Protein AF-A0A9P8UFP8-F1 (afdb_monomer_lite)

Sequence (356 aa):
MAATQVSCILCGAPIENVSPQTIGWMSEFRALYCTFEEPDVAHLSMLGLKQHTGDIIPLDPQMRLGMPELSDEDTCVAIQLMDSALRELPHNSHVISHRVWGFPLHGRCWRVLTVAYSGSIDDRFIQALFELCRCCSIQLGTLDWGHDYGGLAGYNDEPGRFRPGNTRLTNHNYYRVDPFRQPELTKIFSNVHATEALVEQKYDQRKRNLAASNTNELSQQDYFRMLPTELLDQILVILCSSDVRNLRQASRSVSEATLSNEFWHSRFLPGGEFAHVFEAACELPGAKCWKHLFDRVRAIQGQPALVNRKRIWKLACGLCDLIDMRLASSVCYGSPNEYNTGFRMGIDSSSHGIVL

Radius of gyration: 27.4 Å; chains: 1; bounding box: 89×45×81 Å

Structure (mmCIF, N/CA/C/O backbone):
data_AF-A0A9P8UFP8-F1
#
_entry.id   AF-A0A9P8UFP8-F1
#
loop_
_atom_site.group_PDB
_atom_site.id
_atom_site.type_symbol
_atom_site.label_atom_id
_atom_site.label_alt_id
_atom_site.label_comp_id
_atom_site.label_asym_id
_atom_site.label_entity_id
_atom_site.label_seq_id
_atom_site.pdbx_PDB_ins_code
_atom_site.Cartn_x
_atom_site.Cartn_y
_atom_site.Cartn_z
_atom_site.occupancy
_atom_site.B_iso_or_equiv
_atom_site.auth_seq_id
_atom_site.auth_comp_id
_atom_site.auth_asym_id
_atom_site.auth_atom_id
_atom_site.pdbx_PDB_model_num
ATOM 1 N N . MET A 1 1 ? 7.596 -16.749 -29.894 1.00 30.08 1 MET A N 1
ATOM 2 C CA . MET A 1 1 ? 8.420 -16.505 -28.691 1.00 30.08 1 MET A CA 1
ATOM 3 C C . MET A 1 1 ? 7.535 -16.723 -27.477 1.00 30.08 1 MET A C 1
ATOM 5 O O . MET A 1 1 ? 6.406 -16.251 -27.501 1.00 30.08 1 MET A O 1
ATOM 9 N N . ALA A 1 2 ? 7.973 -17.502 -26.484 1.00 30.17 2 ALA A N 1
ATOM 10 C CA . ALA A 1 2 ? 7.211 -17.667 -25.246 1.00 30.17 2 ALA A CA 1
ATOM 11 C C . ALA A 1 2 ? 7.066 -16.290 -24.584 1.00 30.17 2 ALA A C 1
ATOM 13 O O . ALA A 1 2 ? 8.069 -15.599 -24.423 1.00 30.17 2 ALA A O 1
ATOM 14 N N . ALA A 1 3 ? 5.838 -15.870 -24.269 1.00 44.09 3 ALA A N 1
ATOM 15 C CA . ALA A 1 3 ? 5.611 -14.616 -23.562 1.00 44.09 3 ALA A CA 1
ATOM 16 C C . ALA A 1 3 ? 6.416 -14.651 -22.257 1.00 44.09 3 ALA A C 1
ATOM 18 O O . ALA A 1 3 ? 6.220 -15.549 -21.435 1.00 44.09 3 ALA A O 1
ATOM 19 N N . THR A 1 4 ? 7.350 -13.718 -22.087 1.00 56.12 4 THR A N 1
ATOM 20 C CA . THR A 1 4 ? 8.088 -13.563 -20.835 1.00 56.12 4 THR A CA 1
ATOM 21 C C . THR A 1 4 ? 7.077 -13.201 -19.753 1.00 56.12 4 THR A C 1
ATOM 23 O O . THR A 1 4 ? 6.473 -12.126 -19.748 1.00 56.12 4 THR A O 1
ATOM 26 N N . GLN A 1 5 ? 6.807 -14.158 -18.869 1.00 76.69 5 GLN A N 1
ATOM 27 C CA . GLN A 1 5 ? 5.886 -13.963 -17.763 1.00 76.69 5 GLN A CA 1
ATOM 28 C C . GLN A 1 5 ? 6.589 -13.099 -16.720 1.00 76.69 5 GLN A C 1
ATOM 30 O O . GLN A 1 5 ? 7.430 -13.597 -15.986 1.00 76.69 5 GLN A O 1
ATOM 35 N N . VAL A 1 6 ? 6.259 -11.811 -16.674 1.00 87.31 6 VAL A N 1
ATOM 36 C CA . VAL A 1 6 ? 6.777 -10.866 -15.675 1.00 87.31 6 VAL A CA 1
ATOM 37 C C . VAL A 1 6 ? 5.716 -10.595 -14.614 1.00 87.31 6 VAL A C 1
ATOM 39 O O . VAL A 1 6 ? 4.519 -10.573 -14.911 1.00 87.31 6 VAL A O 1
ATOM 42 N N . SER A 1 7 ? 6.145 -10.400 -13.373 1.00 90.56 7 SER A N 1
ATOM 43 C CA . SER A 1 7 ? 5.277 -10.107 -12.234 1.00 90.56 7 SER A CA 1
ATOM 44 C C . SER A 1 7 ? 5.539 -8.721 -11.666 1.00 90.56 7 SER A C 1
ATOM 46 O O . SER A 1 7 ? 6.651 -8.217 -11.710 1.00 90.56 7 SER A O 1
ATOM 48 N N . CYS A 1 8 ? 4.506 -8.118 -11.091 1.00 94.06 8 CYS A N 1
ATOM 49 C CA . CYS A 1 8 ? 4.611 -6.881 -10.331 1.00 94.06 8 CYS A CA 1
ATOM 50 C C . CYS A 1 8 ? 5.546 -7.060 -9.127 1.00 94.06 8 CYS A C 1
ATOM 52 O O . CYS A 1 8 ? 5.327 -7.969 -8.320 1.00 94.06 8 CYS A O 1
ATOM 54 N N . ILE A 1 9 ? 6.524 -6.162 -8.968 1.00 95.19 9 ILE A N 1
ATOM 55 C CA . ILE A 1 9 ? 7.483 -6.211 -7.851 1.00 95.19 9 ILE A CA 1
ATOM 56 C C . ILE A 1 9 ? 6.829 -6.064 -6.476 1.00 95.19 9 ILE A C 1
ATOM 58 O O . ILE A 1 9 ? 7.411 -6.498 -5.497 1.00 95.19 9 ILE A O 1
ATOM 62 N N . LEU A 1 10 ? 5.628 -5.488 -6.371 1.00 96.00 10 LEU A N 1
ATOM 63 C CA . LEU A 1 10 ? 4.962 -5.313 -5.078 1.00 96.00 10 LEU A CA 1
ATOM 64 C C . LEU A 1 10 ? 4.055 -6.491 -4.721 1.00 96.00 10 LEU A C 1
ATOM 66 O O . LEU A 1 10 ? 4.145 -7.045 -3.634 1.00 96.00 10 LEU A O 1
ATOM 70 N N . CYS A 1 11 ? 3.130 -6.858 -5.610 1.00 93.81 11 CYS A N 1
ATOM 71 C CA . CYS A 1 11 ? 2.080 -7.828 -5.280 1.00 93.81 11 CYS A CA 1
ATOM 72 C C . CYS A 1 11 ? 2.369 -9.255 -5.765 1.00 93.81 11 CYS A C 1
ATOM 74 O O . CYS A 1 11 ? 1.575 -10.157 -5.475 1.00 93.81 11 CYS A O 1
ATOM 76 N N . GLY A 1 12 ? 3.438 -9.446 -6.549 1.00 90.31 12 GLY A N 1
ATOM 77 C CA . GLY A 1 12 ? 3.854 -10.724 -7.134 1.00 90.31 12 GLY A CA 1
ATOM 78 C C . GLY A 1 12 ? 2.951 -11.241 -8.260 1.00 90.31 12 GLY A C 1
ATOM 79 O O . GLY A 1 12 ? 3.280 -12.233 -8.914 1.00 90.31 12 GLY A O 1
ATOM 80 N N . ALA A 1 13 ? 1.812 -10.588 -8.512 1.00 89.56 13 ALA A N 1
ATOM 81 C CA . ALA A 1 13 ? 0.861 -10.992 -9.540 1.00 89.56 13 ALA A CA 1
ATOM 82 C C . ALA A 1 13 ? 1.402 -10.685 -10.946 1.00 89.56 13 ALA A C 1
ATOM 84 O O . ALA A 1 13 ? 2.139 -9.709 -11.112 1.00 89.56 13 ALA A O 1
ATOM 85 N N . PRO A 1 14 ? 1.054 -11.500 -11.958 1.00 88.81 14 PRO A N 1
ATOM 86 C CA . PRO A 1 14 ? 1.541 -11.298 -13.316 1.00 88.81 14 PRO A CA 1
ATOM 87 C C . PRO A 1 14 ? 1.088 -9.948 -13.884 1.00 88.81 14 PRO A C 1
ATOM 89 O O . PRO A 1 14 ? -0.036 -9.504 -13.633 1.00 88.81 14 PRO A O 1
ATOM 92 N N . ILE A 1 15 ? 1.952 -9.327 -14.686 1.00 89.19 15 ILE A N 1
ATOM 93 C CA . ILE A 1 15 ? 1.535 -8.293 -15.631 1.00 89.19 15 ILE A CA 1
ATOM 94 C C . ILE A 1 15 ? 1.032 -9.018 -16.878 1.00 89.19 15 ILE A C 1
ATOM 96 O O . ILE A 1 15 ? 1.779 -9.760 -17.520 1.00 89.19 15 ILE A O 1
ATOM 100 N N . GLU A 1 16 ? -0.245 -8.852 -17.196 1.00 87.81 16 GLU A N 1
ATOM 101 C CA . GLU A 1 16 ? -0.905 -9.617 -18.253 1.00 87.81 16 GLU A CA 1
ATOM 102 C C . GLU A 1 16 ? -1.021 -8.814 -19.536 1.00 87.81 16 GLU A C 1
ATOM 104 O O . GLU A 1 16 ? -1.241 -7.608 -19.503 1.00 87.81 16 GLU A O 1
ATOM 109 N N . ASN A 1 17 ? -0.911 -9.497 -20.675 1.00 83.06 17 ASN A N 1
ATOM 110 C CA . ASN A 1 17 ? -1.167 -8.861 -21.959 1.00 83.06 17 ASN A CA 1
ATOM 111 C C . ASN A 1 17 ? -2.618 -8.379 -22.026 1.00 83.06 17 ASN A C 1
ATOM 113 O O . ASN A 1 17 ? -3.536 -9.063 -21.555 1.00 83.06 17 ASN A O 1
ATOM 117 N N . VAL A 1 18 ? -2.819 -7.223 -22.655 1.00 78.06 18 VAL A N 1
ATOM 118 C CA . VAL A 1 18 ? -4.153 -6.739 -23.003 1.00 78.06 18 VAL A CA 1
ATOM 119 C C . VAL A 1 18 ? -4.826 -7.763 -23.922 1.00 78.06 18 VAL A C 1
ATOM 121 O O . VAL A 1 18 ? -4.332 -8.070 -25.003 1.00 78.06 18 VAL A O 1
ATOM 124 N N . SER A 1 19 ? -5.971 -8.282 -23.492 1.00 73.06 19 SER A N 1
ATOM 125 C CA . SER A 1 19 ? -6.856 -9.138 -24.282 1.00 73.06 19 SER A CA 1
ATOM 126 C C . SER A 1 19 ? -8.308 -8.735 -24.020 1.00 73.06 19 SER A C 1
ATOM 128 O O . SER A 1 19 ? -8.582 -8.168 -22.961 1.00 73.06 19 SER A O 1
ATOM 130 N N . PRO A 1 20 ? -9.264 -9.061 -24.908 1.00 64.06 20 PRO A N 1
ATOM 131 C CA . PRO A 1 20 ? -10.682 -8.755 -24.696 1.00 64.06 20 PRO A CA 1
ATOM 132 C C . PRO A 1 20 ? -11.244 -9.277 -23.363 1.00 64.06 20 PRO A C 1
ATOM 134 O O . PRO A 1 20 ? -12.212 -8.722 -22.852 1.00 64.06 20 PRO A O 1
ATOM 137 N N . GLN A 1 21 ? -10.639 -10.324 -22.783 1.00 58.41 21 GLN A N 1
ATOM 138 C CA . GLN A 1 21 ? -11.018 -10.880 -21.479 1.00 58.41 21 GLN A CA 1
ATOM 139 C C . GLN A 1 21 ? -10.209 -10.317 -20.292 1.00 58.41 21 GLN A C 1
ATOM 141 O O . GLN A 1 21 ? -10.610 -10.517 -19.146 1.00 58.41 21 GLN A O 1
ATOM 146 N N . THR A 1 22 ? -9.083 -9.636 -20.536 1.00 59.12 22 THR A N 1
ATOM 147 C CA . THR A 1 22 ? -8.149 -9.132 -19.504 1.00 59.12 22 THR A CA 1
ATOM 148 C C . THR A 1 22 ? -8.015 -7.610 -19.477 1.00 59.12 22 THR A C 1
ATOM 150 O O . THR A 1 22 ? -7.164 -7.118 -18.741 1.00 59.12 22 THR A O 1
ATOM 153 N N . ILE A 1 23 ? -8.848 -6.855 -20.213 1.00 59.00 23 ILE A N 1
ATOM 154 C CA . ILE A 1 23 ? -8.936 -5.390 -20.062 1.00 59.00 23 ILE A CA 1
ATOM 155 C C . ILE A 1 23 ? -9.290 -5.089 -18.601 1.00 59.00 23 ILE A C 1
ATOM 157 O O . ILE A 1 23 ? -10.434 -5.223 -18.164 1.00 59.00 23 ILE A O 1
ATOM 161 N N . GLY A 1 24 ? -8.277 -4.744 -17.818 1.00 77.31 24 GLY A N 1
ATOM 162 C CA . GLY A 1 24 ? -8.376 -4.603 -16.380 1.00 77.31 24 GLY A CA 1
ATOM 163 C C . GLY A 1 24 ? -7.022 -4.261 -15.779 1.00 77.31 24 GLY A C 1
ATOM 164 O O . GLY A 1 24 ? -5.990 -4.293 -16.442 1.00 77.31 24 GLY A O 1
ATOM 165 N N . TRP A 1 25 ? -7.018 -3.954 -14.488 1.00 89.00 25 TRP A N 1
ATOM 166 C CA . TRP A 1 25 ? -5.851 -3.419 -13.782 1.00 89.00 25 TRP A CA 1
ATOM 167 C C . TRP A 1 25 ? -4.570 -4.283 -13.847 1.00 89.00 25 TRP A C 1
ATOM 169 O O . TRP A 1 25 ? -3.494 -3.787 -13.527 1.00 89.00 25 TRP A O 1
ATOM 179 N N . MET A 1 26 ? -4.674 -5.559 -14.247 1.00 88.62 26 MET A N 1
ATOM 180 C CA . MET A 1 26 ? -3.553 -6.502 -14.372 1.00 88.62 26 MET A CA 1
ATOM 181 C C . MET A 1 26 ? -2.666 -6.237 -15.599 1.00 88.62 26 MET A C 1
ATOM 183 O O . MET A 1 26 ? -1.512 -6.666 -15.601 1.00 88.62 26 MET A O 1
ATOM 187 N N . SER A 1 27 ? -3.178 -5.541 -16.621 1.00 87.25 27 SER A N 1
ATOM 188 C CA . SER A 1 27 ? -2.401 -5.123 -17.799 1.00 87.25 27 SER A CA 1
ATOM 189 C C . SER A 1 27 ? -1.832 -3.707 -17.682 1.00 87.25 27 SER A C 1
ATOM 191 O O . SER A 1 27 ? -0.949 -3.338 -18.453 1.00 87.25 27 SER A O 1
ATOM 193 N N . GLU A 1 28 ? -2.343 -2.916 -16.734 1.00 89.06 28 GLU A N 1
ATOM 194 C CA . GLU A 1 28 ? -1.915 -1.544 -16.448 1.00 89.06 28 GLU A CA 1
ATOM 195 C C . GLU A 1 28 ? -0.698 -1.548 -15.515 1.00 89.06 28 GLU A C 1
ATOM 197 O O . GLU A 1 28 ? -0.799 -1.935 -14.344 1.00 89.06 28 GLU A O 1
ATOM 202 N N . PHE A 1 29 ? 0.452 -1.072 -15.990 1.00 91.81 29 PHE A N 1
ATOM 203 C CA . PHE A 1 29 ? 1.678 -1.050 -15.191 1.00 91.81 29 PHE A CA 1
ATOM 204 C C . PHE A 1 29 ? 2.453 0.258 -15.343 1.00 91.81 29 PHE A C 1
ATOM 206 O O . PHE A 1 29 ? 2.313 0.973 -16.322 1.00 91.81 29 PHE A O 1
ATOM 213 N N . ARG A 1 30 ? 3.271 0.583 -14.351 1.00 93.56 30 ARG A N 1
ATOM 214 C CA . ARG A 1 30 ? 4.368 1.544 -14.439 1.00 93.56 30 ARG A CA 1
ATOM 215 C C . ARG A 1 30 ? 5.668 0.760 -14.405 1.00 93.56 30 ARG A C 1
ATOM 217 O O . ARG A 1 30 ? 5.735 -0.284 -13.753 1.00 93.56 30 ARG A O 1
ATOM 224 N N . ALA A 1 31 ? 6.682 1.255 -15.086 1.00 92.69 31 ALA A N 1
ATOM 225 C CA . ALA A 1 31 ? 8.025 0.728 -15.003 1.00 92.69 31 ALA A CA 1
ATOM 226 C C . ALA A 1 31 ? 8.890 1.644 -14.152 1.00 92.69 31 ALA A C 1
ATOM 228 O O . ALA A 1 31 ? 8.886 2.860 -14.327 1.00 92.69 31 ALA A O 1
ATOM 229 N N . LEU A 1 32 ? 9.646 1.028 -13.260 1.00 93.75 32 LEU A N 1
ATOM 230 C CA . LEU A 1 32 ? 10.796 1.626 -12.620 1.00 93.75 32 LEU A CA 1
ATOM 231 C C . LEU A 1 32 ? 12.019 1.250 -13.452 1.00 93.75 32 LEU A C 1
ATOM 233 O O . LEU A 1 32 ? 12.335 0.064 -13.540 1.00 93.75 32 LEU A O 1
ATOM 237 N N . TYR A 1 33 ? 12.641 2.212 -14.118 1.00 91.19 33 TYR A N 1
ATOM 238 C CA . TYR A 1 33 ? 13.574 1.937 -15.205 1.00 91.19 33 TYR A CA 1
ATOM 239 C C . TYR A 1 33 ? 14.813 2.822 -15.156 1.00 91.19 33 TYR A C 1
ATOM 241 O O . TYR A 1 33 ? 14.793 3.888 -14.551 1.00 91.19 33 TYR A O 1
ATOM 249 N N . CYS A 1 34 ? 15.860 2.395 -15.849 1.00 88.38 34 CYS A N 1
ATOM 250 C CA . CYS A 1 34 ? 16.990 3.240 -16.214 1.00 88.38 34 CYS A CA 1
ATOM 251 C C . CYS A 1 34 ? 17.335 3.037 -17.693 1.00 88.38 34 CYS A C 1
ATOM 253 O O . CYS A 1 34 ? 16.830 2.122 -18.360 1.00 88.38 34 CYS A O 1
ATOM 255 N N . THR A 1 35 ? 18.167 3.925 -18.222 1.00 85.25 35 THR A N 1
ATOM 256 C CA . THR A 1 35 ? 18.726 3.789 -19.568 1.00 85.25 35 THR A CA 1
ATOM 257 C C . THR A 1 35 ? 20.028 2.988 -19.501 1.00 85.25 35 THR A C 1
ATOM 259 O O . THR A 1 35 ? 20.631 2.837 -18.437 1.00 85.25 35 THR A O 1
ATOM 262 N N . PHE A 1 36 ? 20.479 2.434 -20.626 1.00 77.62 36 PHE A N 1
ATOM 263 C CA . PHE A 1 36 ? 21.794 1.779 -20.659 1.00 77.62 36 PHE A CA 1
ATOM 264 C C . PHE A 1 36 ? 22.944 2.791 -20.574 1.00 77.62 36 PHE A C 1
ATOM 266 O O . PHE A 1 36 ? 24.037 2.431 -20.144 1.00 77.62 36 PHE A O 1
ATOM 273 N N . GLU A 1 37 ? 22.704 4.036 -20.984 1.00 79.00 37 GLU A N 1
ATOM 274 C CA . GLU A 1 37 ? 23.658 5.137 -20.899 1.00 79.00 37 GLU A CA 1
ATOM 275 C C . GLU A 1 37 ? 23.838 5.634 -19.455 1.00 79.00 37 GLU A C 1
ATOM 277 O O . GLU A 1 37 ? 24.953 5.963 -19.054 1.00 79.00 37 GLU A O 1
ATOM 282 N N . GLU A 1 38 ? 22.763 5.635 -18.661 1.00 81.56 38 GLU A N 1
ATOM 283 C CA . GLU A 1 38 ? 22.743 6.075 -17.262 1.00 81.56 38 GLU A CA 1
ATOM 284 C C . GLU A 1 38 ? 22.146 4.974 -16.361 1.00 81.56 38 GLU A C 1
ATOM 286 O O . GLU A 1 38 ? 21.056 5.130 -15.803 1.00 81.56 38 GLU A O 1
ATOM 291 N N . PRO A 1 39 ? 22.845 3.834 -16.181 1.00 81.56 39 PRO A N 1
ATOM 292 C CA . PRO A 1 39 ? 22.293 2.659 -15.499 1.00 81.56 39 PRO A CA 1
ATOM 293 C C . PRO A 1 39 ? 22.042 2.871 -13.998 1.00 81.56 39 PRO A C 1
ATOM 295 O O . PRO A 1 39 ? 21.345 2.072 -13.364 1.00 81.56 39 PRO A O 1
ATOM 298 N N . ASP A 1 40 ? 22.615 3.933 -13.434 1.00 83.12 40 ASP A N 1
ATOM 299 C CA . ASP A 1 40 ? 22.528 4.276 -12.017 1.00 83.12 40 ASP A CA 1
ATOM 300 C C . ASP A 1 40 ? 21.490 5.363 -11.720 1.00 83.12 40 ASP A C 1
ATOM 302 O O . ASP A 1 40 ? 21.264 5.660 -10.549 1.00 83.12 40 ASP A O 1
ATOM 306 N N . VAL A 1 41 ? 20.827 5.915 -12.742 1.00 87.38 41 VAL A N 1
ATOM 307 C CA . VAL A 1 41 ? 19.757 6.905 -12.581 1.00 87.38 41 VAL A CA 1
ATOM 308 C C . VAL A 1 41 ? 18.410 6.234 -12.824 1.00 87.38 41 VAL A C 1
ATOM 310 O O . VAL A 1 41 ? 18.108 5.774 -13.925 1.00 87.38 41 VAL A O 1
ATOM 313 N N . ALA A 1 42 ? 17.595 6.154 -11.775 1.00 91.31 42 ALA A N 1
ATOM 314 C CA . ALA A 1 42 ? 16.273 5.558 -11.849 1.00 91.31 42 ALA A CA 1
ATOM 315 C C . ALA A 1 42 ? 15.194 6.586 -12.202 1.00 91.31 42 ALA A C 1
ATOM 317 O O . ALA A 1 42 ? 15.136 7.691 -11.664 1.00 91.31 42 ALA A O 1
ATOM 318 N N . HIS A 1 43 ? 14.255 6.153 -13.032 1.00 91.94 43 HIS A N 1
ATOM 319 C CA . HIS A 1 43 ? 13.074 6.900 -13.428 1.00 91.94 43 HIS A CA 1
ATOM 320 C C . HIS A 1 43 ? 11.815 6.058 -13.238 1.00 91.94 43 HIS A C 1
ATOM 322 O O . HIS A 1 43 ? 11.841 4.825 -13.248 1.00 91.94 43 HIS A O 1
ATOM 328 N N . LEU A 1 44 ? 10.677 6.736 -13.104 1.00 92.94 44 LEU A N 1
ATOM 329 C CA . LEU A 1 44 ? 9.367 6.101 -13.080 1.00 92.94 44 LEU A CA 1
ATOM 330 C C . LEU A 1 44 ? 8.582 6.488 -14.327 1.00 92.94 44 LEU A C 1
ATOM 332 O O . LEU A 1 44 ? 8.368 7.666 -14.604 1.00 92.94 44 LEU A O 1
ATOM 336 N N . SER A 1 45 ? 8.099 5.489 -15.056 1.00 91.38 45 SER A N 1
ATOM 337 C CA . SER A 1 45 ? 7.284 5.727 -16.239 1.00 91.38 45 SER A CA 1
ATOM 338 C C . SER A 1 45 ? 5.875 6.201 -15.886 1.00 91.38 45 SER A C 1
ATOM 340 O O . SER A 1 45 ? 5.355 6.015 -14.774 1.00 91.38 45 SER A O 1
ATOM 342 N N . MET A 1 46 ? 5.191 6.718 -16.903 1.00 87.00 46 MET A N 1
ATOM 343 C CA . MET A 1 46 ? 3.739 6.849 -16.877 1.00 87.00 46 MET A CA 1
ATOM 344 C C . MET A 1 46 ? 3.051 5.481 -16.989 1.00 87.00 46 MET A C 1
ATOM 346 O O . MET A 1 46 ? 3.703 4.434 -16.984 1.00 87.00 46 MET A O 1
ATOM 350 N N . LEU A 1 47 ? 1.715 5.472 -16.996 1.00 86.75 47 LEU A N 1
ATOM 351 C CA . LEU A 1 47 ? 0.948 4.229 -17.043 1.00 86.75 47 LEU A CA 1
ATOM 352 C C . LEU A 1 47 ? 1.052 3.585 -18.437 1.00 86.75 47 LEU A C 1
ATOM 354 O O . LEU A 1 47 ? 0.481 4.080 -19.405 1.00 86.75 47 LEU A O 1
ATOM 358 N N . GLY A 1 48 ? 1.793 2.484 -18.499 1.00 82.62 48 GLY A N 1
ATOM 359 C CA . GLY A 1 48 ? 1.970 1.581 -19.628 1.00 82.62 48 GLY A CA 1
ATOM 360 C C . GLY A 1 48 ? 0.885 0.506 -19.732 1.00 82.62 48 GLY A C 1
ATOM 361 O O . GLY A 1 48 ? 0.143 0.234 -18.781 1.00 82.62 48 GLY A O 1
ATOM 362 N N . LEU A 1 49 ? 0.841 -0.149 -20.894 1.00 80.88 49 LEU A N 1
ATOM 363 C CA . LEU A 1 49 ? 0.024 -1.336 -21.151 1.00 80.88 49 LEU A CA 1
ATOM 364 C C . LEU A 1 49 ? 0.904 -2.462 -21.681 1.00 80.88 49 LEU A C 1
ATOM 366 O O . LEU A 1 49 ? 1.712 -2.249 -22.584 1.00 80.88 49 LEU A O 1
ATOM 370 N N . LYS A 1 50 ? 0.736 -3.673 -21.144 1.00 80.38 50 LYS A N 1
ATOM 371 C CA . LYS A 1 50 ? 1.477 -4.836 -21.641 1.00 80.38 50 LYS A CA 1
ATOM 372 C C . LYS A 1 50 ? 0.855 -5.342 -22.943 1.00 80.38 50 LYS A C 1
ATOM 374 O O . LYS A 1 50 ? -0.327 -5.696 -22.963 1.00 80.38 50 LYS A O 1
ATOM 379 N N . GLN A 1 51 ? 1.632 -5.392 -24.022 1.00 75.06 51 GLN A N 1
ATOM 380 C CA . GLN A 1 51 ? 1.161 -5.820 -25.341 1.00 75.06 51 GLN A CA 1
ATOM 381 C C . GLN A 1 51 ? 1.904 -7.068 -25.825 1.00 75.06 51 GLN A C 1
ATOM 383 O O . GLN A 1 51 ? 3.030 -7.355 -25.431 1.00 75.06 51 GLN A O 1
ATOM 388 N N . HIS A 1 52 ? 1.273 -7.820 -26.729 1.00 66.62 52 HIS A N 1
ATOM 389 C CA . HIS A 1 52 ? 1.861 -9.036 -27.299 1.00 66.62 52 HIS A CA 1
ATOM 390 C C . HIS A 1 52 ? 3.106 -8.777 -28.162 1.00 66.62 52 HIS A C 1
ATOM 392 O O . HIS A 1 52 ? 3.933 -9.673 -28.321 1.00 66.62 52 HIS A O 1
ATOM 398 N N . THR A 1 53 ? 3.217 -7.579 -28.737 1.00 62.50 53 THR A N 1
ATOM 399 C CA . THR A 1 53 ? 4.279 -7.166 -29.667 1.00 62.50 53 THR A CA 1
ATOM 400 C C . THR A 1 53 ? 5.498 -6.558 -28.975 1.00 62.50 53 THR A C 1
ATOM 402 O O . THR A 1 53 ? 6.503 -6.323 -29.638 1.00 62.50 53 THR A O 1
ATOM 405 N N . GLY A 1 54 ? 5.431 -6.330 -27.662 1.00 68.06 54 GLY A N 1
ATOM 406 C CA . GLY A 1 54 ? 6.484 -5.697 -26.872 1.00 68.06 54 GLY A CA 1
ATOM 407 C C . GLY A 1 54 ? 5.904 -4.892 -25.712 1.00 68.06 54 GLY A C 1
ATOM 408 O O . GLY A 1 54 ? 4.745 -4.478 -25.749 1.00 68.06 54 GLY A O 1
ATOM 409 N N . ASP A 1 55 ? 6.709 -4.678 -24.675 1.00 73.94 55 ASP A N 1
ATOM 410 C CA . ASP A 1 55 ? 6.327 -3.849 -23.535 1.00 73.94 55 ASP A CA 1
ATOM 411 C C . ASP A 1 55 ? 6.686 -2.390 -23.850 1.00 73.94 55 ASP A C 1
ATOM 413 O O . ASP A 1 55 ? 7.845 -2.079 -24.122 1.00 73.94 55 ASP A O 1
ATOM 417 N N . ILE A 1 56 ? 5.687 -1.503 -23.848 1.00 75.94 56 ILE A N 1
ATOM 418 C CA . ILE A 1 56 ? 5.847 -0.087 -24.201 1.00 75.94 56 ILE A CA 1
ATOM 419 C C . ILE A 1 56 ? 5.442 0.768 -23.006 1.00 75.94 56 ILE A C 1
ATOM 421 O O . ILE A 1 56 ? 4.384 0.553 -22.403 1.00 75.94 56 ILE A O 1
ATOM 425 N N . ILE A 1 57 ? 6.280 1.751 -22.682 1.00 79.12 57 ILE A N 1
ATOM 426 C CA . ILE A 1 57 ? 6.004 2.731 -21.634 1.00 79.12 57 ILE A CA 1
ATOM 427 C C . ILE A 1 57 ? 5.979 4.157 -22.203 1.00 79.12 57 ILE A C 1
ATOM 429 O O . ILE A 1 57 ? 6.839 4.499 -23.017 1.00 79.12 57 ILE A O 1
ATOM 433 N N . PRO A 1 58 ? 5.023 5.003 -21.777 1.00 80.12 58 PRO A N 1
ATOM 434 C CA . PRO A 1 58 ? 5.036 6.417 -22.118 1.00 80.12 58 PRO A CA 1
ATOM 435 C C . PRO A 1 58 ? 6.038 7.169 -21.237 1.00 80.12 58 PRO A C 1
ATOM 437 O O . PRO A 1 58 ? 6.109 6.927 -20.022 1.00 80.12 58 PRO A O 1
ATOM 440 N N . LEU A 1 59 ? 6.770 8.102 -21.849 1.00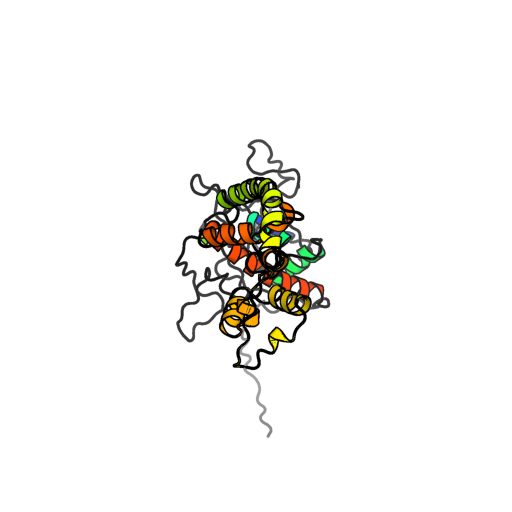 71.50 59 LEU A N 1
ATOM 441 C CA . LEU A 1 59 ? 7.688 9.004 -21.148 1.00 71.50 59 LEU A CA 1
ATOM 442 C C . LEU A 1 59 ? 7.009 10.321 -20.737 1.00 71.50 59 LEU A C 1
ATOM 444 O O . LEU A 1 59 ? 7.331 10.869 -19.685 1.00 71.50 59 LEU A O 1
ATOM 448 N N . ASP A 1 60 ? 6.032 10.796 -21.517 1.00 66.12 60 ASP A N 1
ATOM 449 C CA . ASP A 1 60 ? 5.315 12.052 -21.260 1.00 66.12 60 ASP A CA 1
ATOM 450 C C . ASP A 1 60 ? 4.100 11.855 -20.317 1.00 66.12 60 ASP A C 1
ATOM 452 O O . ASP A 1 60 ? 3.206 11.052 -20.620 1.00 66.12 60 ASP A O 1
ATOM 456 N N . PRO A 1 61 ? 4.005 12.611 -19.200 1.00 57.12 61 PRO A N 1
ATOM 457 C CA . PRO A 1 61 ? 2.828 12.676 -18.324 1.00 57.12 61 PRO A CA 1
ATOM 458 C C . PRO A 1 61 ? 1.483 12.973 -19.001 1.00 57.12 61 PRO A C 1
ATOM 460 O O . PRO A 1 61 ? 0.440 12.594 -18.460 1.00 57.12 61 PRO A O 1
ATOM 463 N N . GLN A 1 62 ? 1.473 13.664 -20.142 1.00 55.91 62 GLN A N 1
ATOM 464 C CA . GLN A 1 62 ? 0.251 14.040 -20.860 1.00 55.91 62 GLN A CA 1
ATOM 465 C C . GLN A 1 62 ? -0.311 12.899 -21.721 1.00 55.91 62 GLN A C 1
ATOM 467 O O . GLN A 1 62 ? -1.476 12.944 -22.128 1.00 55.91 62 GLN A O 1
ATOM 472 N N . MET A 1 63 ? 0.473 11.847 -21.961 1.00 54.97 63 MET A N 1
ATOM 473 C CA . MET A 1 63 ? 0.107 10.756 -22.855 1.00 54.97 63 MET A CA 1
ATOM 474 C C . MET A 1 63 ? -0.677 9.652 -22.127 1.00 54.97 63 MET A C 1
ATOM 476 O O . MET A 1 63 ? -0.246 9.107 -21.109 1.00 54.97 63 MET A O 1
ATOM 480 N N . ARG A 1 64 ? -1.843 9.274 -22.670 1.00 54.62 64 ARG A N 1
ATOM 481 C CA . ARG A 1 64 ? -2.625 8.105 -22.225 1.00 54.62 64 ARG A CA 1
ATOM 482 C C . ARG A 1 64 ? -2.682 7.062 -23.338 1.00 54.62 64 ARG A C 1
ATOM 484 O O . ARG A 1 64 ? -3.274 7.312 -24.385 1.00 54.62 64 ARG A O 1
ATOM 491 N N . LEU A 1 65 ? -2.111 5.883 -23.092 1.00 55.34 65 LEU A N 1
ATOM 492 C CA . LEU A 1 65 ? -2.183 4.751 -24.021 1.00 55.34 65 LEU A CA 1
ATOM 493 C C . LEU A 1 65 ? -3.627 4.238 -24.136 1.00 55.34 65 LEU A C 1
ATOM 495 O O . LEU A 1 65 ? -4.301 4.042 -23.124 1.00 55.34 65 LEU A O 1
ATOM 499 N N . GLY A 1 66 ? -4.093 4.011 -25.369 1.00 51.94 66 GLY A N 1
ATOM 500 C CA . GLY A 1 66 ? -5.459 3.547 -25.666 1.00 51.94 66 GLY A CA 1
ATOM 501 C C . GLY A 1 66 ? -6.281 4.466 -26.578 1.00 51.94 66 GLY A C 1
ATOM 502 O O . GLY A 1 66 ? -7.420 4.126 -26.890 1.00 51.94 66 GLY A O 1
ATOM 503 N N . MET A 1 67 ? -5.717 5.592 -27.029 1.00 45.41 67 MET A N 1
ATOM 504 C CA . MET A 1 67 ? -6.294 6.427 -28.090 1.00 45.41 67 MET A CA 1
ATOM 505 C C . MET A 1 67 ? -5.601 6.120 -29.434 1.00 45.41 67 MET A C 1
ATOM 507 O O . MET A 1 67 ? -4.374 6.038 -29.443 1.00 45.41 67 MET A O 1
ATOM 511 N N . PRO A 1 68 ? -6.330 5.949 -30.557 1.00 44.78 68 PRO A N 1
ATOM 512 C CA . PRO A 1 68 ? -5.756 5.465 -31.823 1.00 44.78 68 PRO A CA 1
ATOM 513 C C . PRO A 1 68 ? -4.756 6.394 -32.537 1.00 44.78 68 PRO A C 1
ATOM 515 O O . PRO A 1 68 ? -4.214 5.986 -33.557 1.00 44.78 68 PRO A O 1
ATOM 518 N N . GLU A 1 69 ? -4.534 7.625 -32.066 1.00 44.66 69 GLU A N 1
ATOM 519 C CA . GLU A 1 69 ? -3.960 8.697 -32.904 1.00 44.66 69 GLU A CA 1
ATOM 520 C C . GLU A 1 69 ? -2.637 9.304 -32.411 1.00 44.66 69 GLU A C 1
ATOM 522 O O . GLU A 1 69 ? -2.202 10.309 -32.958 1.00 44.66 69 GLU A O 1
ATOM 527 N N . LEU A 1 70 ? -1.959 8.730 -31.413 1.00 46.97 70 LEU A N 1
ATOM 528 C CA . LEU A 1 70 ? -0.692 9.293 -30.923 1.00 46.97 70 LEU A CA 1
ATOM 529 C C . LEU A 1 70 ? 0.362 8.199 -30.770 1.00 46.97 70 LEU A C 1
ATOM 531 O O . LEU A 1 70 ? 0.501 7.599 -29.707 1.00 46.97 70 LEU A O 1
ATOM 535 N N . SER A 1 71 ? 1.105 7.934 -31.838 1.00 47.75 71 SER A N 1
ATOM 536 C CA . SER A 1 71 ? 2.382 7.228 -31.753 1.00 47.75 71 SER A CA 1
ATOM 537 C C . SER A 1 71 ? 3.406 7.946 -32.625 1.00 47.75 71 SER A C 1
ATOM 539 O O . SER A 1 71 ? 3.774 7.455 -33.689 1.00 47.75 71 SER A O 1
ATOM 541 N N . ASP A 1 72 ? 3.836 9.125 -32.180 1.00 53.53 72 ASP A N 1
ATOM 542 C CA . ASP A 1 72 ? 5.164 9.600 -32.562 1.00 53.53 72 ASP A CA 1
ATOM 543 C C . ASP A 1 72 ? 6.196 8.762 -31.798 1.00 53.53 72 ASP A C 1
ATOM 545 O O . ASP A 1 72 ? 6.056 8.545 -30.586 1.00 53.53 72 ASP A O 1
ATOM 549 N N . GLU A 1 73 ? 7.219 8.286 -32.513 1.00 52.47 73 GLU A N 1
ATOM 550 C CA . GLU A 1 73 ? 8.320 7.458 -31.991 1.00 52.47 73 GLU A CA 1
ATOM 551 C C . GLU A 1 73 ? 9.076 8.131 -30.824 1.00 52.47 73 GLU A C 1
ATOM 553 O O . GLU A 1 73 ? 9.701 7.441 -30.024 1.00 52.47 73 GLU A O 1
ATOM 558 N N . ASP A 1 74 ? 8.933 9.450 -30.654 1.00 56.03 74 ASP A N 1
ATOM 559 C CA . ASP A 1 74 ? 9.589 10.246 -29.607 1.00 56.03 74 ASP A CA 1
ATOM 560 C C . ASP A 1 74 ? 8.872 10.229 -28.237 1.00 56.03 74 ASP A C 1
ATOM 562 O O . ASP A 1 74 ? 9.390 10.760 -27.255 1.00 56.03 74 ASP A O 1
ATOM 566 N N . THR A 1 75 ? 7.673 9.642 -28.131 1.00 66.88 75 THR A N 1
ATOM 567 C CA . THR A 1 75 ? 6.822 9.754 -26.917 1.00 66.88 75 THR A CA 1
ATOM 568 C C . THR A 1 75 ? 6.716 8.473 -26.085 1.00 66.88 75 THR A C 1
ATOM 570 O O . THR A 1 75 ? 6.342 8.502 -24.904 1.00 66.88 75 THR A O 1
ATOM 573 N N . CYS A 1 76 ? 7.064 7.338 -26.685 1.00 73.44 76 CYS A N 1
ATOM 574 C CA . CYS A 1 76 ? 6.995 6.011 -26.090 1.00 73.44 76 CYS A CA 1
ATOM 575 C C . CYS A 1 76 ? 8.300 5.263 -26.332 1.00 73.44 76 CYS A C 1
ATOM 577 O O . CYS A 1 76 ? 8.865 5.338 -27.417 1.00 73.44 76 CYS A O 1
ATOM 579 N N . VAL A 1 77 ? 8.738 4.474 -25.352 1.00 77.94 77 VAL A N 1
ATOM 580 C CA . VAL A 1 77 ? 9.956 3.667 -25.481 1.00 77.94 77 VAL A CA 1
ATOM 581 C C . VAL A 1 77 ? 9.657 2.204 -25.187 1.00 77.94 77 VAL A C 1
ATOM 583 O O . VAL A 1 77 ? 8.881 1.866 -24.286 1.00 77.94 77 VAL A O 1
ATOM 586 N N . ALA A 1 78 ? 10.267 1.326 -25.982 1.00 81.06 78 ALA A N 1
ATOM 587 C CA . ALA A 1 78 ? 10.261 -0.106 -25.737 1.00 81.06 78 ALA A CA 1
ATOM 588 C C . ALA A 1 78 ? 11.144 -0.422 -24.524 1.00 81.06 78 ALA A C 1
ATOM 590 O O . ALA A 1 78 ? 12.300 -0.004 -24.464 1.00 81.06 78 ALA A O 1
ATOM 591 N N . ILE A 1 79 ? 10.611 -1.182 -23.570 1.00 82.81 79 ILE A N 1
ATOM 592 C CA . ILE A 1 79 ? 11.310 -1.511 -22.328 1.00 82.81 79 ILE A CA 1
ATOM 593 C C . ILE A 1 79 ? 11.524 -3.013 -22.180 1.00 82.81 79 ILE A C 1
ATOM 595 O O . ILE A 1 79 ? 10.633 -3.824 -22.435 1.00 82.81 79 ILE A O 1
ATOM 599 N N . GLN A 1 80 ? 12.700 -3.385 -21.682 1.00 85.81 80 GLN A N 1
ATOM 600 C CA . GLN A 1 80 ? 12.979 -4.741 -21.238 1.00 85.81 80 GLN A CA 1
ATOM 601 C C . GLN A 1 80 ? 12.684 -4.896 -19.739 1.00 85.81 80 GLN A C 1
ATOM 603 O O . GLN A 1 80 ? 13.378 -4.349 -18.883 1.00 85.81 80 GLN A O 1
ATOM 608 N N . LEU A 1 81 ? 11.634 -5.648 -19.407 1.00 87.69 81 LEU A N 1
ATOM 609 C CA . LEU A 1 81 ? 11.226 -5.871 -18.019 1.00 87.69 81 LEU A CA 1
ATOM 610 C C . LEU A 1 81 ? 11.914 -7.090 -17.399 1.00 87.69 81 LEU A C 1
ATOM 612 O O . LEU A 1 81 ? 11.990 -8.148 -18.025 1.00 87.69 81 LEU A O 1
ATOM 616 N N . MET A 1 82 ? 12.295 -6.964 -16.124 1.00 84.50 82 MET A N 1
ATOM 617 C CA . MET A 1 82 ? 12.851 -8.041 -15.297 1.00 84.50 82 MET A CA 1
ATOM 618 C C . MET A 1 82 ? 14.100 -8.693 -15.909 1.00 84.50 82 MET A C 1
ATOM 620 O O . MET A 1 82 ? 14.283 -9.910 -15.799 1.00 84.50 82 MET A O 1
ATOM 624 N N . ASP A 1 83 ? 14.951 -7.903 -16.572 1.00 75.94 83 ASP A N 1
ATOM 625 C CA . ASP A 1 83 ? 16.212 -8.427 -17.087 1.00 75.94 83 ASP A CA 1
ATOM 626 C C . ASP A 1 83 ? 17.200 -8.646 -15.941 1.00 75.94 83 ASP A C 1
ATOM 628 O O . ASP A 1 83 ? 17.676 -7.710 -15.304 1.00 75.94 83 ASP A O 1
ATOM 632 N N . SER A 1 84 ? 17.467 -9.915 -15.648 1.00 56.22 84 SER A N 1
ATOM 633 C CA . SER A 1 84 ? 18.377 -10.333 -14.583 1.00 56.22 84 SER A CA 1
ATOM 634 C C . SER A 1 84 ? 19.811 -10.489 -15.068 1.00 56.22 84 SER A C 1
ATOM 636 O O . SER A 1 84 ? 20.690 -10.853 -14.289 1.00 56.22 84 SER A O 1
ATOM 638 N N . ALA A 1 85 ? 20.040 -10.335 -16.369 1.00 49.75 85 ALA A N 1
ATOM 639 C CA . ALA A 1 85 ? 21.332 -10.544 -16.960 1.00 49.75 85 ALA A CA 1
ATOM 640 C C . ALA A 1 85 ? 21.700 -9.313 -17.770 1.00 49.75 85 ALA A C 1
ATOM 642 O O . ALA A 1 85 ? 21.017 -8.955 -18.718 1.00 49.75 85 ALA A O 1
ATOM 643 N N . LEU A 1 86 ? 22.878 -8.768 -17.492 1.00 48.00 86 LEU A N 1
ATOM 644 C CA . LEU A 1 86 ? 23.699 -8.114 -18.507 1.00 48.00 86 LEU A CA 1
ATOM 645 C C . LEU A 1 86 ? 24.086 -9.168 -19.569 1.00 48.00 86 LEU A C 1
ATOM 647 O O . LEU A 1 86 ? 25.255 -9.502 -19.740 1.00 48.00 86 LEU A O 1
ATOM 651 N N . ARG A 1 87 ? 23.093 -9.816 -20.191 1.00 44.94 87 ARG A N 1
ATOM 652 C CA . ARG A 1 87 ? 23.261 -10.834 -21.221 1.00 44.94 87 ARG A CA 1
ATOM 653 C C . ARG A 1 87 ? 24.019 -10.158 -22.346 1.00 44.94 87 ARG A C 1
ATOM 655 O O . ARG A 1 87 ? 23.614 -9.082 -22.782 1.00 44.94 87 ARG A O 1
ATOM 662 N N . GLU A 1 88 ? 25.104 -10.792 -22.787 1.00 43.91 88 GLU A N 1
ATOM 663 C CA . GLU A 1 88 ? 25.827 -10.386 -23.987 1.00 43.91 88 GLU A CA 1
ATOM 664 C C . GLU A 1 88 ? 24.805 -10.090 -25.084 1.00 43.91 88 GLU A C 1
ATOM 666 O O . GLU A 1 88 ? 24.012 -10.947 -25.492 1.00 43.91 88 GLU A O 1
ATOM 671 N N . LEU A 1 89 ? 24.749 -8.811 -25.445 1.00 44.88 89 LEU A N 1
ATOM 672 C CA . LEU A 1 89 ? 23.739 -8.272 -26.331 1.00 44.88 89 LEU A CA 1
ATOM 673 C C . LEU A 1 89 ? 23.869 -8.968 -27.690 1.00 44.88 89 LEU A C 1
ATOM 675 O O . LEU A 1 89 ? 24.988 -9.124 -28.185 1.00 44.88 89 LEU A O 1
ATOM 679 N N . PRO A 1 90 ? 22.764 -9.335 -28.360 1.00 42.66 90 PRO A N 1
ATOM 680 C CA . PRO A 1 90 ? 22.850 -9.704 -29.760 1.00 42.66 90 PRO A CA 1
ATOM 681 C C . PRO A 1 90 ? 23.449 -8.519 -30.530 1.00 42.66 90 PRO A C 1
ATOM 683 O O . PRO A 1 90 ? 22.864 -7.437 -30.573 1.00 42.66 90 PRO A O 1
ATOM 686 N N . HIS A 1 91 ? 24.618 -8.725 -31.138 1.00 44.19 91 HIS A N 1
ATOM 687 C CA . HIS A 1 91 ? 25.421 -7.694 -31.810 1.00 44.19 91 HIS A CA 1
ATOM 688 C C . HIS A 1 91 ? 24.739 -7.000 -33.009 1.00 44.19 91 HIS A C 1
ATOM 690 O O . HIS A 1 91 ? 25.327 -6.101 -33.595 1.00 44.19 91 HIS A O 1
ATOM 696 N N . ASN A 1 92 ? 23.498 -7.359 -33.358 1.00 40.06 92 ASN A N 1
ATOM 697 C CA . ASN A 1 92 ? 22.836 -6.950 -34.599 1.00 40.06 92 ASN A CA 1
ATOM 698 C C . ASN A 1 92 ? 21.460 -6.285 -34.397 1.00 40.06 92 ASN A C 1
ATOM 700 O O . ASN A 1 92 ? 20.522 -6.573 -35.137 1.00 40.06 92 ASN A O 1
ATOM 704 N N . SER A 1 93 ? 21.309 -5.372 -33.435 1.00 42.69 93 SER A N 1
ATOM 705 C CA . SER A 1 93 ? 20.151 -4.461 -33.404 1.00 42.69 93 SER A CA 1
ATOM 706 C C . SER A 1 93 ? 20.615 -3.015 -33.588 1.00 42.69 93 SER A C 1
ATOM 708 O O . SER A 1 93 ? 20.797 -2.266 -32.629 1.00 42.69 93 SER A O 1
ATOM 710 N N . HIS A 1 94 ? 20.839 -2.645 -34.851 1.00 42.78 94 HIS A N 1
ATOM 711 C CA . HIS A 1 94 ? 21.238 -1.306 -35.307 1.00 42.78 94 HIS A CA 1
ATOM 712 C C . HIS A 1 94 ? 20.105 -0.264 -35.279 1.00 42.78 94 HIS A C 1
ATOM 714 O O . HIS A 1 94 ? 20.231 0.798 -35.879 1.00 42.78 94 HIS A O 1
ATOM 720 N N . VAL A 1 95 ? 18.997 -0.541 -34.596 1.00 43.16 95 VAL A N 1
ATOM 721 C CA . VAL A 1 95 ? 17.866 0.380 -34.493 1.00 43.16 95 VAL A CA 1
ATOM 722 C C . VAL A 1 95 ? 17.363 0.325 -33.056 1.00 43.16 95 VAL A C 1
ATOM 724 O O . VAL A 1 95 ? 17.071 -0.763 -32.568 1.00 43.16 95 VAL A O 1
ATOM 727 N N . ILE A 1 96 ? 17.341 1.493 -32.414 1.00 48.19 96 ILE A N 1
ATOM 728 C CA . ILE A 1 96 ? 16.745 1.921 -31.134 1.00 48.19 96 ILE A CA 1
ATOM 729 C C . ILE A 1 96 ? 17.818 2.698 -30.357 1.00 48.19 96 ILE A C 1
ATOM 731 O O . ILE A 1 96 ? 18.613 2.137 -29.599 1.00 48.19 96 ILE A O 1
ATOM 735 N N . SER A 1 97 ? 17.852 4.008 -30.603 1.00 44.69 97 SER A N 1
ATOM 736 C CA . SER A 1 97 ? 18.323 4.999 -29.635 1.00 44.69 97 SER A CA 1
ATOM 737 C C . SER A 1 97 ? 17.465 4.887 -28.368 1.00 44.69 97 SER A C 1
ATOM 739 O O . SER A 1 97 ? 16.253 4.728 -28.479 1.00 44.69 97 SER A O 1
ATOM 741 N N . HIS A 1 98 ? 18.085 4.953 -27.185 1.00 58.34 98 HIS A N 1
ATOM 742 C CA . HIS A 1 98 ? 17.451 4.806 -25.861 1.00 58.34 98 HIS A CA 1
ATOM 743 C C . HIS A 1 98 ? 16.988 3.383 -25.535 1.00 58.34 98 HIS A C 1
ATOM 745 O O . HIS A 1 98 ? 15.798 3.075 -25.459 1.00 58.34 98 HIS A O 1
ATOM 751 N N . ARG A 1 99 ? 17.950 2.488 -25.297 1.00 75.75 99 ARG A N 1
ATOM 752 C CA . ARG A 1 99 ? 17.629 1.188 -24.698 1.00 75.75 99 ARG A CA 1
ATOM 753 C C . ARG A 1 99 ? 17.241 1.416 -23.237 1.00 75.75 99 ARG A C 1
ATOM 755 O O . ARG A 1 99 ? 17.964 2.084 -22.501 1.00 75.75 99 ARG A O 1
ATOM 762 N N . VAL A 1 100 ? 16.115 0.847 -22.820 1.00 83.75 100 VAL A N 1
ATOM 763 C CA . VAL A 1 100 ? 15.572 1.004 -21.467 1.00 83.75 100 VAL A CA 1
ATOM 764 C C . VAL A 1 100 ? 15.263 -0.364 -20.873 1.00 83.75 100 VAL A C 1
ATOM 766 O O . VAL A 1 100 ? 14.705 -1.235 -21.546 1.00 83.75 100 VAL A O 1
ATOM 769 N N . TRP A 1 101 ? 15.599 -0.555 -19.599 1.00 87.25 101 TRP A N 1
ATOM 770 C CA . TRP A 1 101 ? 15.268 -1.768 -18.854 1.00 87.25 101 TRP A CA 1
ATOM 771 C C . TRP A 1 101 ? 14.814 -1.432 -17.435 1.00 87.25 101 TRP A C 1
ATOM 773 O O . TRP A 1 101 ? 15.095 -0.351 -16.916 1.00 87.25 101 TRP A O 1
ATOM 783 N N . GLY A 1 102 ? 14.073 -2.342 -16.803 1.00 91.00 102 GLY A N 1
ATOM 784 C CA . GLY A 1 102 ? 13.584 -2.084 -15.456 1.00 91.00 102 GLY A CA 1
ATOM 785 C C . GLY A 1 102 ? 12.607 -3.101 -14.887 1.00 91.00 102 GLY A C 1
ATOM 786 O O . GLY A 1 102 ? 12.489 -4.238 -15.347 1.00 91.00 102 GLY A O 1
ATOM 787 N N . PHE A 1 103 ? 11.880 -2.666 -13.865 1.00 93.56 103 PHE A N 1
ATOM 788 C CA . PHE A 1 103 ? 10.995 -3.484 -13.052 1.00 93.56 103 PHE A CA 1
ATOM 789 C C . PHE A 1 103 ? 9.543 -2.998 -13.151 1.00 93.56 103 PHE A C 1
ATOM 791 O O . PHE A 1 103 ? 9.278 -1.807 -12.975 1.00 93.56 103 PHE A O 1
ATOM 798 N N . PRO A 1 104 ? 8.572 -3.888 -13.410 1.00 94.31 104 PRO A N 1
ATOM 799 C CA . PRO A 1 104 ? 7.177 -3.495 -13.510 1.00 94.31 104 PRO A CA 1
ATOM 800 C C . PRO A 1 104 ? 6.461 -3.455 -12.159 1.00 94.31 104 PRO A C 1
ATOM 802 O O . PRO A 1 104 ? 6.656 -4.296 -11.278 1.00 94.31 104 PRO A O 1
ATOM 805 N N . LEU A 1 105 ? 5.512 -2.533 -12.060 1.00 95.38 105 LEU A N 1
ATOM 806 C CA . LEU A 1 105 ? 4.610 -2.364 -10.934 1.00 95.38 105 LEU A CA 1
ATOM 807 C C . LEU A 1 105 ? 3.203 -2.080 -11.464 1.00 95.38 105 LEU A C 1
ATOM 809 O O . LEU A 1 105 ? 3.032 -1.164 -12.260 1.00 95.38 105 LEU A O 1
ATOM 813 N N . HIS A 1 106 ? 2.164 -2.807 -11.038 1.00 94.94 106 HIS A N 1
ATOM 814 C CA . HIS A 1 106 ? 0.799 -2.461 -11.471 1.00 94.94 106 HIS A CA 1
ATOM 815 C C . HIS A 1 106 ? 0.458 -1.017 -11.093 1.00 94.94 106 HIS A C 1
ATOM 817 O O . HIS A 1 106 ? 0.779 -0.576 -9.987 1.00 94.94 106 HIS A O 1
ATOM 823 N N . GLY A 1 107 ? -0.287 -0.306 -11.942 1.00 93.25 107 GLY A N 1
ATOM 824 C CA . GLY A 1 107 ? -0.691 1.077 -11.653 1.00 93.25 107 GLY A CA 1
ATOM 825 C C . GLY A 1 107 ? -1.454 1.212 -10.327 1.00 93.25 107 GLY A C 1
ATOM 826 O O . GLY A 1 107 ? -1.263 2.164 -9.570 1.00 93.25 107 GLY A O 1
ATOM 827 N N . ARG A 1 108 ? -2.267 0.202 -9.990 1.00 94.38 108 ARG A N 1
ATOM 828 C CA . ARG A 1 108 ? -2.978 0.111 -8.703 1.00 94.38 108 ARG A CA 1
ATOM 829 C C . ARG A 1 108 ? -2.048 -0.185 -7.528 1.00 94.38 108 ARG A C 1
ATOM 831 O O . ARG A 1 108 ? -2.252 0.366 -6.452 1.00 94.38 108 ARG A O 1
ATOM 838 N N . CYS A 1 109 ? -1.026 -1.014 -7.732 1.00 97.12 109 CYS A N 1
ATOM 839 C CA . CYS A 1 109 ? -0.009 -1.304 -6.720 1.00 97.12 109 CYS A CA 1
ATOM 840 C C . CYS A 1 109 ? 0.824 -0.059 -6.401 1.00 97.12 109 CYS A C 1
ATOM 842 O O . CYS A 1 109 ? 1.028 0.234 -5.228 1.00 97.12 109 CYS A O 1
ATOM 844 N N . TRP A 1 110 ? 1.200 0.720 -7.423 1.00 96.56 110 TRP A N 1
ATOM 845 C CA . TRP A 1 110 ? 1.831 2.029 -7.239 1.00 96.56 110 TRP A CA 1
ATOM 846 C C . TRP A 1 110 ? 0.984 2.940 -6.356 1.00 96.56 110 TRP A C 1
ATOM 848 O O . TRP A 1 110 ? 1.473 3.425 -5.346 1.00 96.56 110 TRP A O 1
ATOM 858 N N . ARG A 1 111 ? -0.312 3.096 -6.662 1.00 94.94 111 ARG A N 1
ATOM 859 C CA . ARG A 1 111 ? -1.214 3.928 -5.850 1.00 94.94 111 ARG A CA 1
ATOM 860 C C . ARG A 1 111 ? -1.282 3.483 -4.385 1.00 94.94 111 ARG A C 1
ATOM 862 O O . ARG A 1 111 ? -1.370 4.324 -3.499 1.00 94.94 111 ARG A O 1
ATOM 869 N N . VAL A 1 112 ? -1.283 2.175 -4.121 1.00 96.31 112 VAL A N 1
ATOM 870 C CA . VAL A 1 112 ? -1.258 1.668 -2.740 1.00 96.31 112 VAL A CA 1
ATOM 871 C C . VAL A 1 112 ? 0.062 2.027 -2.060 1.00 96.31 112 VAL A C 1
ATOM 873 O O . VAL A 1 112 ? 0.028 2.545 -0.949 1.00 96.31 112 VAL A O 1
ATOM 876 N N . LEU A 1 113 ? 1.196 1.814 -2.733 1.00 97.12 113 LEU A N 1
ATOM 877 C CA . LEU A 1 113 ? 2.520 2.159 -2.213 1.00 97.12 113 LEU A CA 1
ATOM 878 C C . LEU A 1 113 ? 2.625 3.650 -1.880 1.00 97.12 113 LEU A C 1
ATOM 880 O O . LEU A 1 113 ? 3.050 3.999 -0.785 1.00 97.12 113 LEU A O 1
ATOM 884 N N . THR A 1 114 ? 2.152 4.525 -2.772 1.00 95.00 114 THR A N 1
ATOM 885 C CA . THR A 1 114 ? 2.218 5.975 -2.557 1.00 95.00 114 THR A CA 1
ATOM 886 C C . THR A 1 114 ? 1.377 6.457 -1.380 1.00 95.00 114 THR A C 1
ATOM 888 O O . THR A 1 114 ? 1.705 7.465 -0.775 1.00 95.00 114 THR A O 1
ATOM 891 N N . VAL A 1 115 ? 0.272 5.769 -1.072 1.00 93.69 115 VAL A N 1
ATOM 892 C CA . VAL A 1 115 ? -0.578 6.120 0.078 1.00 93.69 115 VAL A CA 1
ATOM 893 C C . VAL A 1 115 ? -0.056 5.497 1.374 1.00 93.69 115 VAL A C 1
ATOM 895 O O . VAL A 1 115 ? -0.230 6.070 2.444 1.00 93.69 115 VAL A O 1
ATOM 898 N N . ALA A 1 116 ? 0.567 4.321 1.294 1.00 94.75 116 ALA A N 1
ATOM 899 C CA . ALA A 1 116 ? 1.172 3.666 2.448 1.00 94.75 116 ALA A CA 1
ATOM 900 C C . ALA A 1 116 ? 2.460 4.367 2.910 1.00 94.75 116 ALA A C 1
ATOM 902 O O . ALA A 1 116 ? 2.805 4.293 4.089 1.00 94.75 116 ALA A O 1
ATOM 903 N N . TYR A 1 117 ? 3.180 5.020 1.995 1.00 95.62 117 TYR A N 1
ATOM 904 C CA . TYR A 1 117 ? 4.416 5.720 2.312 1.00 95.62 117 TYR A CA 1
ATOM 905 C C . TYR A 1 117 ? 4.140 7.056 3.008 1.00 95.62 117 TYR A C 1
ATOM 907 O O . TYR A 1 117 ? 3.416 7.898 2.485 1.00 95.62 117 TYR A O 1
ATOM 915 N N . SER A 1 118 ? 4.725 7.253 4.193 1.00 90.50 118 SER A N 1
ATOM 916 C CA . SER A 1 118 ? 4.552 8.493 4.970 1.00 90.50 118 SER A CA 1
ATOM 917 C C . SER A 1 118 ? 5.537 9.599 4.569 1.00 90.50 118 SER A C 1
ATOM 919 O O . SER A 1 118 ? 5.334 10.757 4.930 1.00 90.50 118 SER A O 1
ATOM 921 N N . GLY A 1 119 ? 6.618 9.249 3.862 1.00 91.31 119 GLY A N 1
ATOM 922 C CA . GLY A 1 119 ? 7.637 10.190 3.400 1.00 91.31 119 GLY A CA 1
ATOM 923 C C . GLY A 1 119 ? 7.290 10.868 2.070 1.00 91.31 119 GLY A C 1
ATOM 924 O O . GLY A 1 119 ? 6.236 10.645 1.473 1.00 91.31 119 GLY A O 1
ATOM 925 N N . SER A 1 120 ? 8.204 11.707 1.578 1.00 93.19 120 SER A N 1
ATOM 926 C CA . SER A 1 120 ? 8.072 12.347 0.266 1.00 93.19 120 SER A CA 1
ATOM 927 C C . SER A 1 120 ? 8.436 11.384 -0.862 1.00 93.19 120 SER A C 1
ATOM 929 O O . SER A 1 120 ? 9.515 10.797 -0.851 1.00 93.19 120 SER A O 1
ATOM 931 N N . ILE A 1 121 ? 7.574 11.281 -1.870 1.00 94.06 121 ILE A N 1
ATOM 932 C CA . ILE A 1 121 ? 7.853 10.533 -3.102 1.00 94.06 121 ILE A CA 1
ATOM 933 C C . ILE A 1 121 ? 8.578 11.480 -4.062 1.00 94.06 121 ILE A C 1
ATOM 935 O O . ILE A 1 121 ? 7.949 12.162 -4.869 1.00 94.06 121 ILE A O 1
ATOM 939 N N . ASP A 1 122 ? 9.895 11.570 -3.897 1.00 94.00 122 ASP A N 1
ATOM 940 C CA . ASP A 1 122 ? 10.817 12.340 -4.735 1.00 94.00 122 ASP A CA 1
ATOM 941 C C . ASP A 1 122 ? 11.742 11.400 -5.535 1.00 94.00 122 ASP A C 1
ATOM 943 O O . ASP A 1 122 ? 11.629 10.173 -5.457 1.00 94.00 122 ASP A O 1
ATOM 947 N N . ASP A 1 123 ? 12.681 11.957 -6.298 1.00 92.88 123 ASP A N 1
ATOM 948 C CA . ASP A 1 123 ? 13.622 11.157 -7.093 1.00 92.88 123 ASP A CA 1
ATOM 949 C C . ASP A 1 123 ? 14.475 10.215 -6.227 1.00 92.88 123 ASP A C 1
ATOM 951 O O . ASP A 1 123 ? 14.853 9.133 -6.674 1.00 92.88 123 ASP A O 1
ATOM 955 N N . ARG A 1 124 ? 14.727 10.556 -4.954 1.00 93.81 124 ARG A N 1
ATOM 956 C CA . ARG A 1 124 ? 15.474 9.683 -4.034 1.00 93.81 124 ARG A CA 1
ATOM 957 C C . ARG A 1 124 ? 14.659 8.463 -3.638 1.00 93.81 124 ARG A C 1
ATOM 959 O O . ARG A 1 124 ? 15.223 7.378 -3.534 1.00 93.81 124 ARG A O 1
ATOM 966 N N . PHE A 1 125 ? 13.348 8.614 -3.447 1.00 95.75 125 PHE A N 1
ATOM 967 C CA . PHE A 1 125 ? 12.447 7.482 -3.225 1.00 95.75 125 PHE A CA 1
ATOM 968 C C . PHE A 1 125 ? 12.466 6.517 -4.419 1.00 95.75 125 PHE A C 1
ATOM 970 O O . PHE A 1 125 ? 12.594 5.304 -4.239 1.00 95.75 125 PHE A O 1
ATOM 977 N N . ILE A 1 126 ? 12.378 7.054 -5.641 1.00 95.94 126 ILE A N 1
ATOM 978 C CA . ILE A 1 126 ? 12.425 6.268 -6.885 1.00 95.94 126 ILE A CA 1
ATOM 979 C C . ILE A 1 126 ? 13.766 5.536 -7.007 1.00 95.94 126 ILE A C 1
ATOM 981 O O . ILE A 1 126 ? 13.786 4.326 -7.247 1.00 95.94 126 ILE A O 1
ATOM 985 N N . GLN A 1 127 ? 14.869 6.240 -6.754 1.00 94.62 127 GLN A N 1
ATOM 986 C CA . GLN A 1 127 ? 16.214 5.674 -6.753 1.00 94.62 127 GLN A CA 1
ATOM 987 C C . GLN A 1 127 ? 16.369 4.549 -5.722 1.00 94.62 127 GLN A C 1
ATOM 989 O O . GLN A 1 127 ? 16.808 3.452 -6.065 1.00 94.62 127 GLN A O 1
ATOM 994 N N . ALA A 1 128 ? 15.952 4.778 -4.474 1.00 94.56 128 ALA A N 1
ATOM 995 C CA . ALA A 1 128 ? 16.039 3.782 -3.409 1.00 94.56 128 ALA A CA 1
ATOM 996 C C . ALA A 1 128 ? 15.231 2.520 -3.740 1.00 94.56 128 ALA A C 1
ATOM 998 O O . ALA A 1 128 ? 15.724 1.405 -3.561 1.00 94.56 128 ALA A O 1
ATOM 999 N N . LEU A 1 129 ? 14.014 2.678 -4.270 1.00 96.00 129 LEU A N 1
ATOM 1000 C CA . LEU A 1 129 ? 13.196 1.550 -4.707 1.00 96.00 129 LEU A CA 1
ATOM 1001 C C . LEU A 1 129 ? 13.874 0.759 -5.839 1.00 96.00 129 LEU A C 1
ATOM 1003 O O . LEU A 1 129 ? 13.812 -0.472 -5.848 1.00 96.00 129 LEU A O 1
ATOM 1007 N N . PHE A 1 130 ? 14.532 1.438 -6.781 1.00 93.44 130 PHE A N 1
ATOM 1008 C CA . PHE A 1 130 ? 15.198 0.782 -7.909 1.00 93.44 130 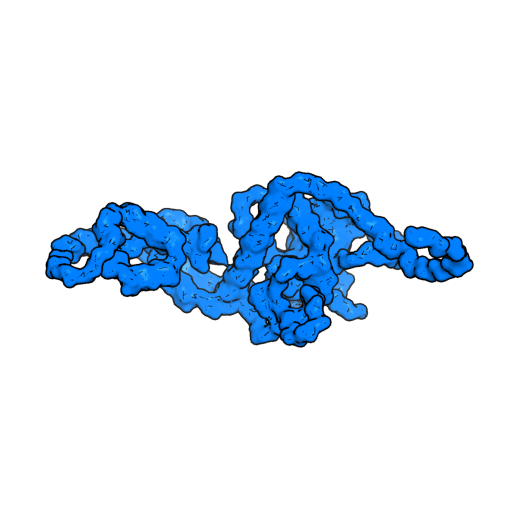PHE A CA 1
ATOM 1009 C C . PHE A 1 130 ? 16.427 -0.003 -7.469 1.00 93.44 130 PHE A C 1
ATOM 1011 O O . PHE A 1 130 ? 16.601 -1.156 -7.863 1.00 93.44 130 PHE A O 1
ATOM 1018 N N . GLU A 1 131 ? 17.239 0.582 -6.596 1.00 91.00 131 GLU A N 1
ATOM 1019 C CA . GLU A 1 131 ? 18.399 -0.082 -6.009 1.00 91.00 131 GLU A CA 1
ATOM 1020 C C . GLU A 1 131 ? 17.998 -1.323 -5.211 1.00 91.00 131 GLU A C 1
ATOM 1022 O O . GLU A 1 131 ? 18.595 -2.383 -5.390 1.00 91.00 131 GLU A O 1
ATOM 1027 N N . LEU A 1 132 ? 16.933 -1.231 -4.407 1.00 92.56 132 LEU A N 1
ATOM 1028 C CA . LEU A 1 132 ? 16.374 -2.385 -3.703 1.00 92.56 132 LEU A CA 1
ATOM 1029 C C . LEU A 1 132 ? 15.975 -3.501 -4.676 1.00 92.56 132 LEU A C 1
ATOM 1031 O O . LEU A 1 132 ? 16.299 -4.664 -4.439 1.00 92.56 132 LEU A O 1
ATOM 1035 N N . CYS A 1 133 ? 15.342 -3.158 -5.803 1.00 92.00 133 CYS A N 1
ATOM 1036 C CA . CYS A 1 133 ? 15.015 -4.142 -6.834 1.00 92.00 133 CYS A CA 1
ATOM 1037 C C . CYS A 1 133 ? 16.272 -4.777 -7.451 1.00 92.00 133 CYS A C 1
ATOM 1039 O O . CYS A 1 133 ? 16.298 -5.985 -7.669 1.00 92.00 133 CYS A O 1
ATOM 1041 N N . ARG A 1 134 ? 17.335 -3.998 -7.692 1.00 87.81 134 ARG A N 1
ATOM 1042 C CA . ARG A 1 134 ? 18.617 -4.501 -8.225 1.00 87.81 134 ARG A CA 1
ATOM 1043 C C . ARG A 1 134 ? 19.343 -5.443 -7.260 1.00 87.81 134 ARG A C 1
ATOM 1045 O O . ARG A 1 134 ? 20.100 -6.298 -7.714 1.00 87.81 134 ARG A O 1
ATOM 1052 N N . CYS A 1 135 ? 19.128 -5.306 -5.953 1.00 86.25 135 CYS A N 1
ATOM 1053 C CA . CYS A 1 135 ? 19.725 -6.182 -4.942 1.00 86.25 135 CYS A CA 1
ATOM 1054 C C . CYS A 1 135 ? 19.046 -7.557 -4.839 1.00 86.25 135 CYS A C 1
ATOM 1056 O O . CYS A 1 135 ? 19.611 -8.475 -4.243 1.00 86.25 135 CYS A O 1
ATOM 1058 N N . CYS A 1 136 ? 17.850 -7.713 -5.406 1.00 84.44 136 CYS A N 1
ATOM 1059 C CA . CYS A 1 136 ? 17.068 -8.938 -5.314 1.00 84.44 136 CYS A CA 1
ATOM 1060 C C . CYS A 1 136 ? 17.256 -9.831 -6.547 1.00 84.44 136 CYS A C 1
ATOM 1062 O O . CYS A 1 136 ? 17.337 -9.371 -7.685 1.00 84.44 136 CYS A O 1
ATOM 1064 N N . SER A 1 137 ? 17.281 -11.149 -6.330 1.00 83.25 137 SER A N 1
ATOM 1065 C CA . SER A 1 137 ? 17.338 -12.102 -7.442 1.00 83.25 137 SER A CA 1
ATOM 1066 C C . SER A 1 137 ? 16.004 -12.150 -8.189 1.00 83.25 137 SER A C 1
ATOM 1068 O O . SER A 1 137 ? 14.942 -12.040 -7.577 1.00 83.25 137 SER A O 1
ATOM 1070 N N . ILE A 1 138 ? 16.045 -12.352 -9.505 1.00 81.50 138 ILE A N 1
ATOM 1071 C CA . ILE A 1 138 ? 14.846 -12.546 -10.326 1.00 81.50 138 ILE A CA 1
ATOM 1072 C C . ILE A 1 138 ? 14.725 -14.029 -10.658 1.00 81.50 138 ILE A C 1
ATOM 1074 O O . ILE A 1 138 ? 15.653 -14.639 -11.192 1.00 81.50 138 ILE A O 1
ATOM 1078 N N . GLN A 1 139 ? 13.561 -14.608 -10.386 1.00 74.06 139 GLN A N 1
ATOM 1079 C CA . GLN A 1 139 ? 13.267 -16.006 -10.672 1.00 74.06 139 GLN A CA 1
ATOM 1080 C C . GLN A 1 139 ? 11.914 -16.129 -11.355 1.00 74.06 139 GLN A C 1
ATOM 1082 O O . GLN A 1 139 ? 10.900 -15.661 -10.843 1.00 74.06 139 GLN A O 1
ATOM 1087 N N . LEU A 1 140 ? 11.897 -16.754 -12.538 1.00 75.56 140 LEU A N 1
ATOM 1088 C CA . LEU A 1 140 ? 10.677 -16.952 -13.336 1.00 75.56 140 LEU A CA 1
ATOM 1089 C C . LEU A 1 140 ? 9.874 -15.643 -13.525 1.00 75.56 140 LEU A C 1
ATOM 1091 O O . LEU A 1 140 ? 8.646 -15.634 -13.432 1.00 75.56 140 LEU A O 1
ATOM 1095 N N . GLY A 1 141 ? 10.596 -14.533 -13.738 1.00 80.19 141 GLY A N 1
ATOM 1096 C CA . GLY A 1 141 ? 10.046 -13.186 -13.922 1.00 80.19 141 GLY A CA 1
ATOM 1097 C C . GLY A 1 141 ? 9.412 -12.556 -12.679 1.00 80.19 141 GLY A C 1
ATOM 1098 O O . GLY A 1 141 ? 8.667 -11.584 -12.801 1.00 80.19 141 GLY A O 1
ATOM 1099 N N . THR A 1 142 ? 9.702 -13.089 -11.493 1.00 84.19 142 THR A N 1
ATOM 1100 C CA . THR A 1 142 ? 9.311 -12.536 -10.194 1.00 84.19 142 THR A CA 1
ATOM 1101 C C . THR A 1 142 ? 10.557 -12.128 -9.415 1.00 84.19 142 THR A C 1
ATOM 1103 O O . THR A 1 142 ? 11.547 -12.856 -9.406 1.00 84.19 142 THR A O 1
ATOM 1106 N N . LEU A 1 143 ? 10.503 -10.978 -8.746 1.00 87.56 143 LEU A N 1
ATOM 1107 C CA . LEU A 1 143 ? 11.572 -10.527 -7.862 1.00 87.56 143 LEU A CA 1
ATOM 1108 C C . LEU A 1 143 ? 11.514 -11.276 -6.524 1.00 87.56 143 LEU A C 1
ATOM 1110 O O . LEU A 1 143 ? 10.428 -11.494 -5.990 1.00 87.56 143 LEU A O 1
ATOM 1114 N N . ASP A 1 144 ? 12.649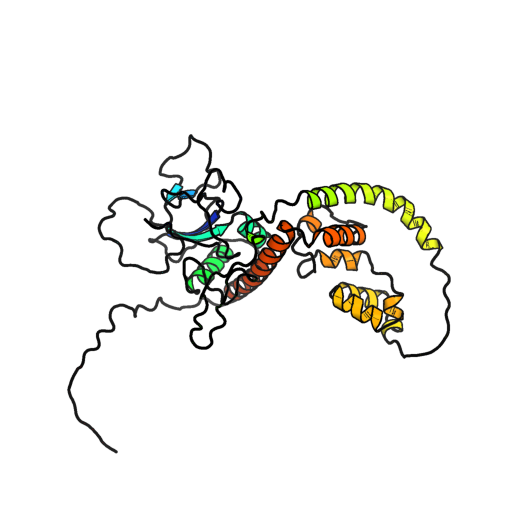 -11.673 -5.969 1.00 85.38 144 ASP A N 1
ATOM 1115 C CA . ASP A 1 144 ? 12.689 -12.372 -4.688 1.00 85.38 144 ASP A CA 1
ATOM 1116 C C . ASP A 1 144 ? 13.036 -11.426 -3.535 1.00 85.38 144 ASP A C 1
ATOM 1118 O O . ASP A 1 144 ? 14.202 -11.117 -3.287 1.00 85.38 144 ASP A O 1
ATOM 1122 N N . TRP A 1 145 ? 12.001 -10.979 -2.823 1.00 85.62 145 TRP A N 1
ATOM 1123 C CA . TRP A 1 145 ? 12.127 -10.184 -1.598 1.00 85.62 145 TRP A CA 1
ATOM 1124 C C . TRP A 1 145 ? 12.394 -11.034 -0.345 1.00 85.62 145 TRP A C 1
ATOM 1126 O O . TRP A 1 145 ? 12.476 -10.491 0.753 1.00 85.62 145 TRP A O 1
ATOM 1136 N N . GLY A 1 146 ? 12.475 -12.364 -0.471 1.00 82.31 146 GLY A N 1
ATOM 1137 C CA . GLY A 1 146 ? 12.543 -13.277 0.671 1.00 82.31 146 GLY A CA 1
ATOM 1138 C C . GLY A 1 146 ? 11.187 -13.542 1.335 1.00 82.31 146 GLY A C 1
ATOM 1139 O O . GLY A 1 146 ? 11.145 -13.991 2.479 1.00 82.31 146 GLY A O 1
ATOM 1140 N N . HIS A 1 147 ? 10.077 -13.271 0.641 1.00 85.38 147 HIS A N 1
ATOM 1141 C CA . HIS A 1 147 ? 8.719 -13.525 1.128 1.00 85.38 147 HIS A CA 1
ATOM 1142 C C . HIS A 1 147 ? 7.788 -14.086 0.044 1.00 85.38 147 HIS A C 1
ATOM 1144 O O . HIS A 1 147 ? 8.007 -13.923 -1.156 1.00 85.38 147 HIS A O 1
ATOM 1150 N N . ASP A 1 148 ? 6.657 -14.637 0.474 1.00 82.94 148 ASP A N 1
ATOM 1151 C CA . ASP A 1 148 ? 5.691 -15.352 -0.366 1.00 82.94 148 ASP A CA 1
ATOM 1152 C C . ASP A 1 148 ? 4.655 -14.460 -1.097 1.00 82.94 148 ASP A C 1
ATOM 1154 O O . ASP A 1 148 ? 3.691 -14.959 -1.683 1.00 82.94 148 ASP A O 1
ATOM 1158 N N . TYR A 1 149 ? 4.802 -13.129 -1.052 1.00 89.38 149 TYR A N 1
ATOM 1159 C CA . TYR A 1 149 ? 3.838 -12.170 -1.619 1.00 89.38 149 TYR A CA 1
ATOM 1160 C C . TYR A 1 149 ? 2.423 -12.287 -1.015 1.00 89.38 149 TYR A C 1
ATOM 1162 O O . TYR A 1 149 ? 1.407 -12.058 -1.688 1.00 89.38 149 TYR A O 1
ATOM 1170 N N . GLY A 1 150 ? 2.346 -12.636 0.270 1.00 86.69 150 GLY A N 1
ATOM 1171 C CA . GLY A 1 150 ? 1.094 -12.835 0.992 1.00 86.69 150 GLY A CA 1
ATOM 1172 C C . GLY A 1 150 ? 0.364 -14.094 0.531 1.00 86.69 150 GLY A C 1
ATOM 1173 O O . GLY A 1 150 ? -0.847 -14.046 0.307 1.00 86.69 150 GLY A O 1
ATOM 1174 N N . GLY A 1 151 ? 1.114 -15.180 0.346 1.00 82.12 151 GLY A N 1
ATOM 1175 C CA . GLY A 1 151 ? 0.633 -16.496 -0.076 1.00 82.12 151 GLY A CA 1
ATOM 1176 C C . GLY A 1 151 ? 0.409 -16.660 -1.581 1.00 82.12 151 GLY A C 1
ATOM 1177 O O . GLY A 1 151 ? -0.349 -17.542 -1.984 1.00 82.12 151 GLY A O 1
ATOM 1178 N N . LEU A 1 152 ? 0.995 -15.798 -2.423 1.00 79.50 152 LEU A N 1
ATOM 1179 C CA . LEU A 1 152 ? 0.864 -15.902 -3.884 1.00 79.50 152 LEU A CA 1
ATOM 1180 C C . LEU A 1 152 ? 2.009 -16.697 -4.524 1.00 79.50 152 LEU A C 1
ATOM 1182 O O . LEU A 1 152 ? 1.782 -17.442 -5.479 1.00 79.50 152 LEU A O 1
ATOM 1186 N N . ALA A 1 153 ? 3.227 -16.534 -4.017 1.00 74.88 153 ALA A N 1
ATOM 1187 C CA . ALA A 1 153 ? 4.333 -17.423 -4.326 1.00 74.88 153 ALA A CA 1
ATOM 1188 C C . ALA A 1 153 ? 4.265 -18.607 -3.352 1.00 74.88 153 ALA A C 1
ATOM 1190 O O . ALA A 1 153 ? 4.182 -18.411 -2.146 1.00 74.88 153 ALA A O 1
ATOM 1191 N N . GLY A 1 154 ? 4.244 -19.831 -3.872 1.00 58.44 154 GLY A N 1
ATOM 1192 C CA . GLY A 1 154 ? 4.390 -21.019 -3.042 1.00 58.44 154 GLY A CA 1
ATOM 1193 C C . GLY A 1 154 ? 5.872 -21.317 -2.842 1.00 58.44 154 GLY A C 1
ATOM 1194 O O . GLY A 1 154 ? 6.710 -20.968 -3.671 1.00 58.44 154 GLY A O 1
ATOM 1195 N N . TYR A 1 155 ? 6.194 -21.999 -1.757 1.00 55.69 155 TYR A N 1
ATOM 1196 C CA . TYR A 1 155 ? 7.448 -22.730 -1.650 1.00 55.69 155 TYR A CA 1
ATOM 1197 C C . TYR A 1 155 ? 7.056 -24.203 -1.607 1.00 55.69 155 TYR A C 1
ATOM 1199 O O . TYR A 1 155 ? 6.173 -24.573 -0.838 1.00 55.69 155 TYR A O 1
ATOM 1207 N N . ASN A 1 156 ? 7.634 -25.041 -2.470 1.00 50.03 156 ASN A N 1
ATOM 1208 C CA . ASN A 1 156 ? 7.431 -26.484 -2.327 1.00 50.03 156 ASN A CA 1
ATOM 1209 C C . ASN A 1 156 ? 8.073 -26.945 -1.010 1.00 50.03 156 ASN A C 1
ATOM 1211 O O . ASN A 1 156 ? 9.255 -26.685 -0.786 1.00 50.03 156 ASN A O 1
ATOM 1215 N N . ASP A 1 157 ? 7.313 -27.674 -0.193 1.00 48.69 157 ASP A N 1
ATOM 1216 C CA . ASP A 1 157 ? 7.706 -28.174 1.134 1.00 48.69 157 ASP A CA 1
ATOM 1217 C C . ASP A 1 157 ? 8.804 -29.264 1.116 1.00 48.69 157 ASP A C 1
ATOM 1219 O O . ASP A 1 157 ? 9.034 -29.911 2.134 1.00 48.69 157 ASP A O 1
ATOM 1223 N N . GLU A 1 158 ? 9.499 -29.515 -0.003 1.00 49.00 158 GLU A N 1
ATOM 1224 C CA . GLU A 1 158 ? 10.533 -30.559 -0.051 1.00 49.00 158 GLU A CA 1
ATOM 1225 C C . GLU A 1 158 ? 11.856 -30.096 0.595 1.00 49.00 158 GLU A C 1
ATOM 1227 O O . GLU A 1 158 ? 12.554 -29.229 0.046 1.00 49.00 158 GLU A O 1
ATOM 1232 N N . PRO A 1 159 ? 12.263 -30.697 1.732 1.00 39.84 159 PRO A N 1
ATOM 1233 C CA . PRO A 1 159 ? 13.477 -30.308 2.427 1.00 39.84 159 PRO A CA 1
ATOM 1234 C C . PRO A 1 159 ? 14.726 -30.658 1.608 1.00 39.84 159 PRO A C 1
ATOM 1236 O O . PRO A 1 159 ? 14.970 -31.815 1.280 1.00 39.84 159 PRO A O 1
ATOM 1239 N N . GLY A 1 160 ? 15.541 -29.646 1.292 1.00 45.88 160 GLY A N 1
ATOM 1240 C CA . GLY A 1 160 ? 16.849 -29.810 0.633 1.00 45.88 160 GLY A CA 1
ATOM 1241 C C . GLY A 1 160 ? 16.968 -29.206 -0.772 1.00 45.88 160 GLY A C 1
ATOM 1242 O O . GLY A 1 160 ? 18.072 -29.131 -1.306 1.00 45.88 160 GLY A O 1
ATOM 1243 N N . ARG A 1 161 ? 15.868 -28.705 -1.355 1.00 45.41 161 ARG A N 1
ATOM 1244 C CA . ARG A 1 161 ? 15.865 -27.920 -2.611 1.00 45.41 161 ARG A CA 1
ATOM 1245 C C . ARG A 1 161 ? 15.416 -26.471 -2.410 1.00 45.41 161 ARG A C 1
ATOM 1247 O O . ARG A 1 161 ? 14.920 -25.836 -3.341 1.00 45.41 161 ARG A O 1
ATOM 1254 N N . PHE A 1 162 ? 15.603 -25.934 -1.207 1.00 46.81 162 PHE A N 1
ATOM 1255 C CA . PHE A 1 162 ? 15.308 -24.538 -0.907 1.00 46.81 162 PHE A CA 1
ATOM 1256 C C . PHE A 1 162 ? 16.290 -23.626 -1.640 1.00 46.81 162 PHE A C 1
ATOM 1258 O O . PHE A 1 162 ? 17.385 -23.331 -1.169 1.00 46.81 162 PHE A O 1
ATOM 1265 N N . ARG A 1 163 ? 15.877 -23.167 -2.816 1.00 47.72 163 ARG A N 1
ATOM 1266 C CA . ARG A 1 163 ? 16.211 -21.818 -3.244 1.00 47.72 163 ARG A CA 1
ATOM 1267 C C . ARG A 1 163 ? 14.979 -20.973 -2.919 1.00 47.72 163 ARG A C 1
ATOM 1269 O O . ARG A 1 163 ? 13.870 -21.422 -3.231 1.00 47.72 163 ARG A O 1
ATOM 1276 N N . PRO A 1 164 ? 15.135 -19.814 -2.260 1.00 42.72 164 PRO A N 1
ATOM 1277 C CA . PRO A 1 164 ? 14.103 -18.782 -2.277 1.00 42.72 164 PRO A CA 1
ATOM 1278 C C . PRO A 1 164 ? 13.546 -18.664 -3.715 1.00 42.72 164 PRO A C 1
ATOM 1280 O O . PRO A 1 164 ? 14.352 -18.715 -4.636 1.00 42.72 164 PRO A O 1
ATOM 1283 N N . GLY A 1 165 ? 12.220 -18.676 -3.930 1.00 48.12 165 GLY A N 1
ATOM 1284 C CA . GLY A 1 165 ? 11.591 -18.527 -5.259 1.00 48.12 165 GLY A CA 1
ATOM 1285 C C . GLY A 1 165 ? 11.069 -19.794 -5.971 1.00 48.12 165 GLY A C 1
ATOM 1286 O O . GLY A 1 165 ? 10.537 -19.700 -7.081 1.00 48.12 165 GLY A O 1
ATOM 1287 N N . ASN A 1 166 ? 11.126 -20.979 -5.352 1.00 43.91 166 ASN A N 1
ATOM 1288 C CA . ASN A 1 166 ? 10.660 -22.216 -5.991 1.00 43.91 166 ASN A CA 1
ATOM 1289 C C . ASN A 1 166 ? 9.136 -22.455 -5.852 1.00 43.91 166 ASN A C 1
ATOM 1291 O O . ASN A 1 166 ? 8.697 -23.146 -4.931 1.00 43.91 166 ASN A O 1
ATOM 1295 N N . THR A 1 167 ? 8.396 -22.061 -6.904 1.00 47.69 167 THR A N 1
ATOM 1296 C CA . THR A 1 167 ? 7.074 -22.568 -7.388 1.00 47.69 167 THR A CA 1
ATOM 1297 C C . THR A 1 167 ? 5.844 -21.673 -7.156 1.00 47.69 167 THR A C 1
ATOM 1299 O O . THR A 1 167 ? 5.438 -21.369 -6.046 1.00 47.69 167 THR A O 1
ATOM 1302 N N . ARG A 1 168 ? 5.129 -21.321 -8.236 1.00 49.09 168 ARG A N 1
ATOM 1303 C CA . ARG A 1 168 ? 3.796 -20.692 -8.155 1.00 49.09 168 ARG A CA 1
ATOM 1304 C C . ARG A 1 168 ? 2.729 -21.750 -7.854 1.00 49.09 168 ARG A C 1
ATOM 1306 O O . ARG A 1 168 ? 2.197 -22.360 -8.776 1.00 49.09 168 ARG A O 1
ATOM 1313 N N . LEU A 1 169 ? 2.388 -21.946 -6.583 1.00 47.44 169 LEU A N 1
ATOM 1314 C CA . LEU A 1 169 ? 1.181 -22.676 -6.184 1.00 47.44 169 LEU A CA 1
ATOM 1315 C C . LEU A 1 169 ? 0.113 -21.666 -5.758 1.00 47.44 169 LEU A C 1
ATOM 1317 O O . LEU A 1 169 ? -0.014 -21.323 -4.588 1.00 47.44 169 LEU A O 1
ATOM 1321 N N . THR A 1 170 ? -0.656 -21.146 -6.716 1.00 50.88 170 THR A N 1
ATOM 1322 C CA . THR A 1 170 ? -1.766 -20.240 -6.393 1.00 50.88 170 THR A CA 1
ATOM 1323 C C . THR A 1 170 ? -3.016 -21.057 -6.085 1.00 50.88 170 THR A C 1
ATOM 1325 O O . THR A 1 170 ? -3.650 -21.566 -7.007 1.00 50.88 170 THR A O 1
ATOM 1328 N N . ASN A 1 171 ? -3.410 -21.158 -4.814 1.00 50.38 171 ASN A N 1
ATOM 1329 C CA . ASN A 1 171 ? -4.654 -21.849 -4.441 1.00 50.38 171 ASN A CA 1
ATOM 1330 C C . ASN A 1 171 ? -5.899 -20.941 -4.508 1.00 50.38 171 ASN A C 1
ATOM 1332 O O . ASN A 1 171 ? -7.023 -21.402 -4.313 1.00 50.38 171 ASN A O 1
ATOM 1336 N N . HIS A 1 172 ? -5.736 -19.641 -4.796 1.00 59.94 172 HIS A N 1
ATOM 1337 C CA . HIS A 1 172 ? -6.838 -18.684 -4.707 1.00 59.94 172 HIS A CA 1
ATOM 1338 C C . HIS A 1 172 ? -6.811 -17.588 -5.782 1.00 59.94 172 HIS A C 1
ATOM 1340 O O . HIS A 1 172 ? -5.830 -16.871 -5.923 1.00 59.94 172 HIS A O 1
ATOM 1346 N N . ASN A 1 173 ? -7.936 -17.384 -6.478 1.00 72.06 173 ASN A N 1
ATOM 1347 C CA . ASN A 1 173 ? -8.098 -16.380 -7.544 1.00 72.06 173 ASN A CA 1
ATOM 1348 C C . ASN A 1 173 ? -8.351 -14.941 -7.046 1.00 72.06 173 ASN A C 1
ATOM 1350 O O . ASN A 1 173 ? -8.543 -14.041 -7.866 1.00 72.06 173 ASN A O 1
ATOM 1354 N N . TYR A 1 174 ? -8.364 -14.685 -5.729 1.00 77.12 174 TYR A N 1
ATOM 1355 C CA . TYR A 1 174 ? -8.691 -13.351 -5.197 1.00 77.12 174 TYR A CA 1
ATOM 1356 C C . TYR A 1 174 ? -7.692 -12.277 -5.650 1.00 77.12 174 TYR A C 1
ATOM 1358 O O . TYR A 1 174 ? -8.072 -11.117 -5.778 1.00 77.12 174 TYR A O 1
ATOM 1366 N N . TYR A 1 175 ? -6.439 -12.648 -5.951 1.00 83.25 175 TYR A N 1
ATOM 1367 C CA . TYR A 1 175 ? -5.418 -11.700 -6.404 1.00 83.25 175 TYR A CA 1
ATOM 1368 C C . TYR A 1 175 ? -5.735 -11.071 -7.763 1.00 83.25 175 TYR A C 1
ATOM 1370 O O . TYR A 1 175 ? -5.148 -10.046 -8.079 1.00 83.25 175 TYR A O 1
ATOM 1378 N N . ARG A 1 176 ? -6.632 -11.668 -8.565 1.00 86.81 176 ARG A N 1
ATOM 1379 C CA . ARG A 1 176 ? -7.052 -11.136 -9.874 1.00 86.81 176 ARG A CA 1
ATOM 1380 C C . ARG A 1 176 ? -8.122 -10.052 -9.742 1.00 86.81 176 ARG A C 1
ATOM 1382 O O . ARG A 1 176 ? -8.342 -9.279 -10.673 1.00 86.81 176 ARG A O 1
ATOM 1389 N N . VAL A 1 177 ? -8.800 -9.992 -8.596 1.00 89.19 177 VAL A N 1
ATOM 1390 C CA . VAL A 1 177 ? -9.854 -9.009 -8.342 1.00 89.19 177 VAL A CA 1
ATOM 1391 C C . VAL A 1 177 ? -9.214 -7.649 -8.091 1.00 89.19 177 VAL A C 1
ATOM 1393 O O . VAL A 1 177 ? -8.316 -7.533 -7.258 1.00 89.19 177 VAL A O 1
ATOM 1396 N N . ASP A 1 178 ? -9.685 -6.629 -8.812 1.00 90.50 178 ASP A N 1
ATOM 1397 C CA . ASP A 1 178 ? -9.198 -5.255 -8.671 1.00 90.50 178 ASP A CA 1
ATOM 1398 C C . ASP A 1 178 ? -9.328 -4.788 -7.213 1.00 90.50 178 ASP A C 1
ATOM 1400 O O . ASP A 1 178 ? -10.451 -4.741 -6.694 1.00 90.50 178 ASP A O 1
ATOM 1404 N N . PRO A 1 179 ? -8.211 -4.440 -6.542 1.00 91.56 179 PRO A N 1
ATOM 1405 C CA . PRO A 1 179 ? -8.239 -4.007 -5.150 1.00 91.56 179 PRO A CA 1
ATOM 1406 C C . PRO A 1 179 ? -9.054 -2.722 -4.934 1.00 91.56 179 PRO A C 1
ATOM 1408 O O . PRO A 1 179 ? -9.446 -2.456 -3.803 1.00 91.56 179 PRO A O 1
ATOM 1411 N N . PHE A 1 180 ? -9.350 -1.951 -5.986 1.00 89.00 180 PHE A N 1
ATOM 1412 C CA . PHE A 1 180 ? -10.143 -0.719 -5.930 1.00 89.00 180 PHE A CA 1
ATOM 1413 C C . PHE A 1 180 ? -11.597 -0.885 -6.393 1.00 89.00 180 PHE A C 1
ATOM 1415 O O . PHE A 1 180 ? -12.394 0.043 -6.249 1.00 89.00 180 PHE A O 1
ATOM 1422 N N . ARG A 1 181 ? -11.991 -2.047 -6.929 1.00 86.00 181 ARG A N 1
ATOM 1423 C CA . ARG A 1 181 ? -13.376 -2.292 -7.366 1.00 86.00 181 ARG A CA 1
ATOM 1424 C C . ARG A 1 181 ? -14.258 -2.662 -6.172 1.00 86.00 181 ARG A C 1
ATOM 1426 O O . ARG A 1 181 ? -14.616 -3.821 -5.985 1.00 86.00 181 ARG A O 1
ATOM 1433 N N . GLN A 1 182 ? -14.583 -1.661 -5.357 1.00 83.94 182 GLN A N 1
ATOM 1434 C CA . GLN A 1 182 ? -15.275 -1.817 -4.071 1.00 83.94 182 GLN A CA 1
ATOM 1435 C C . GLN A 1 182 ? -16.525 -0.922 -3.996 1.00 83.94 182 GLN A C 1
ATOM 1437 O O . GLN A 1 182 ? -16.547 0.043 -3.229 1.00 83.94 182 GLN A O 1
ATOM 1442 N N . PRO A 1 183 ? -17.585 -1.211 -4.777 1.00 84.06 183 PRO A N 1
ATOM 1443 C CA . PRO A 1 183 ? -18.798 -0.392 -4.769 1.00 84.06 183 PRO A CA 1
ATOM 1444 C C . PRO A 1 183 ? -19.483 -0.361 -3.392 1.00 84.06 183 PRO A C 1
ATOM 1446 O O . PRO A 1 183 ? -20.175 0.599 -3.060 1.00 84.06 183 PRO A O 1
ATOM 1449 N N . GLU A 1 184 ? -19.291 -1.388 -2.564 1.00 86.81 184 GLU A N 1
ATOM 1450 C CA . GLU A 1 184 ? -19.802 -1.447 -1.198 1.00 86.81 184 GLU A CA 1
ATOM 1451 C C . GLU A 1 184 ? -19.131 -0.430 -0.276 1.00 86.81 184 GLU A C 1
ATOM 1453 O O . GLU A 1 184 ? -19.833 0.158 0.543 1.00 86.81 184 GLU A O 1
ATOM 1458 N N . LEU A 1 185 ? -17.823 -0.176 -0.420 1.00 86.38 185 LEU A N 1
ATOM 1459 C CA . LEU A 1 185 ? -17.150 0.876 0.350 1.00 86.38 185 LEU A CA 1
ATOM 1460 C C . LEU A 1 185 ? -17.694 2.251 -0.019 1.00 86.38 185 LEU A C 1
ATOM 1462 O O . LEU A 1 185 ? -18.050 3.013 0.873 1.00 86.38 185 LEU A O 1
ATOM 1466 N N . THR A 1 186 ? -17.852 2.534 -1.315 1.00 85.25 186 THR A N 1
ATOM 1467 C CA . THR A 1 186 ? -18.449 3.795 -1.778 1.00 85.25 186 THR A CA 1
ATOM 1468 C C . THR A 1 186 ? -19.836 4.001 -1.171 1.00 85.25 186 THR A C 1
ATOM 1470 O O . THR A 1 186 ? -20.112 5.055 -0.608 1.00 85.25 186 THR A O 1
ATOM 1473 N N . LYS A 1 187 ? -20.691 2.967 -1.187 1.00 86.88 187 LYS A N 1
ATOM 1474 C CA . LYS A 1 187 ? -22.016 3.016 -0.545 1.00 86.88 187 LYS A CA 1
ATOM 1475 C C . LYS A 1 187 ? -21.932 3.249 0.964 1.00 86.88 187 LYS A C 1
ATOM 1477 O O . LYS A 1 187 ? -22.769 3.959 1.512 1.00 86.88 187 LYS A O 1
ATOM 1482 N N . ILE A 1 188 ? -20.969 2.627 1.648 1.00 86.81 188 ILE A N 1
ATOM 1483 C CA . ILE A 1 188 ? -20.769 2.819 3.088 1.00 86.81 188 ILE A CA 1
ATOM 1484 C C . ILE A 1 188 ? -20.424 4.282 3.371 1.00 86.81 188 ILE A C 1
ATOM 1486 O O . ILE A 1 188 ? -21.100 4.884 4.200 1.00 86.81 188 ILE A O 1
ATOM 1490 N N . PHE A 1 189 ? -19.457 4.864 2.659 1.00 84.62 189 PHE A N 1
ATOM 1491 C CA . PHE A 1 189 ? -19.069 6.262 2.854 1.00 84.62 189 PHE A CA 1
ATOM 1492 C C . PHE A 1 189 ? -20.234 7.224 2.584 1.00 84.62 189 PHE A C 1
ATOM 1494 O O . PHE A 1 189 ? -20.539 8.058 3.434 1.00 84.62 189 PHE A O 1
ATOM 1501 N N . SER A 1 190 ? -20.994 7.029 1.499 1.00 80.75 190 SER A N 1
ATOM 1502 C CA . SER A 1 190 ? -22.188 7.845 1.223 1.00 80.75 190 SER A CA 1
ATOM 1503 C C . SER A 1 190 ? -23.255 7.756 2.327 1.00 80.75 190 SER A C 1
ATOM 1505 O O . SER A 1 190 ? -23.884 8.757 2.667 1.00 80.75 190 SER A O 1
ATOM 1507 N N . ASN A 1 191 ? -23.458 6.575 2.919 1.00 77.44 191 ASN A N 1
ATOM 1508 C CA . ASN A 1 191 ? -24.457 6.369 3.976 1.00 77.44 191 ASN A CA 1
ATOM 1509 C C . ASN A 1 191 ? -24.004 6.885 5.349 1.00 77.44 191 ASN A C 1
ATOM 1511 O O . ASN A 1 191 ? -24.844 7.267 6.168 1.00 77.44 191 ASN A O 1
ATOM 1515 N N . VAL A 1 192 ? -22.697 6.894 5.621 1.00 70.94 192 VAL A N 1
ATOM 1516 C CA . VAL A 1 192 ? -22.142 7.447 6.863 1.00 70.94 192 VAL A CA 1
ATOM 1517 C C . VAL A 1 192 ? -22.480 8.935 6.967 1.00 70.94 192 VAL A C 1
ATOM 1519 O O . VAL A 1 192 ? -23.037 9.340 7.986 1.00 70.94 192 VAL A O 1
ATOM 1522 N N . HIS A 1 193 ? -22.313 9.708 5.888 1.00 65.81 193 HIS A N 1
ATOM 1523 C CA . HIS A 1 193 ? -22.723 11.119 5.848 1.00 65.81 193 HIS A CA 1
ATOM 1524 C C . HIS A 1 193 ? -24.209 11.328 6.183 1.00 65.81 193 HIS A C 1
ATOM 1526 O O . HIS A 1 193 ? -24.562 12.240 6.927 1.00 65.81 193 HIS A O 1
ATOM 1532 N N . ALA A 1 194 ? -25.093 10.452 5.693 1.00 61.75 194 ALA A N 1
ATOM 1533 C CA . ALA A 1 194 ? -26.522 10.520 6.006 1.00 61.75 194 ALA A CA 1
ATOM 1534 C C . ALA A 1 194 ? -26.830 10.174 7.478 1.00 61.75 194 ALA A C 1
ATOM 1536 O O . ALA A 1 194 ? -27.807 10.658 8.048 1.00 61.75 194 ALA A O 1
ATOM 1537 N N . THR A 1 195 ? -25.998 9.338 8.105 1.00 63.16 195 THR A N 1
ATOM 1538 C CA . THR A 1 195 ? -26.184 8.878 9.488 1.00 63.16 195 THR A CA 1
ATOM 1539 C C . THR A 1 195 ? -25.682 9.906 10.502 1.00 63.16 195 THR A C 1
ATOM 1541 O O . THR A 1 195 ? -26.295 10.061 11.557 1.00 63.16 195 THR A O 1
ATOM 1544 N N . GLU A 1 196 ? -24.622 10.656 10.192 1.00 60.84 196 GLU A N 1
ATOM 1545 C CA . GLU A 1 196 ? -24.113 11.729 11.063 1.00 60.84 196 GLU A CA 1
ATOM 1546 C C . GLU A 1 196 ? -25.156 12.820 11.320 1.00 60.84 196 GLU A C 1
ATOM 1548 O O . GLU A 1 196 ? -25.325 13.235 12.468 1.00 60.84 196 GLU A O 1
ATOM 1553 N N . ALA A 1 197 ? -25.956 13.165 10.306 1.00 55.03 197 ALA A N 1
ATOM 1554 C CA . ALA A 1 197 ? -27.085 14.089 10.437 1.00 55.03 197 ALA A CA 1
ATOM 1555 C C . ALA A 1 197 ? -28.174 13.601 11.420 1.00 55.03 197 ALA A C 1
ATOM 1557 O O . ALA A 1 197 ? -28.897 14.405 12.003 1.00 55.03 197 ALA A O 1
ATOM 1558 N N . LEU A 1 198 ? -28.294 12.284 11.633 1.00 55.66 198 LEU A N 1
ATOM 1559 C CA . LEU A 1 198 ? -29.285 11.677 12.534 1.00 55.66 198 LEU A CA 1
ATOM 1560 C C . LEU A 1 198 ? -28.729 11.410 13.944 1.00 55.66 198 LEU A C 1
ATOM 1562 O O . LEU A 1 198 ? -29.487 11.357 14.916 1.00 55.66 198 LEU A O 1
ATOM 1566 N N . VAL A 1 199 ? -27.412 11.211 14.076 1.00 56.09 199 VAL A N 1
ATOM 1567 C CA . VAL A 1 199 ? -26.748 10.910 15.358 1.00 56.09 199 VAL A CA 1
ATOM 1568 C C . VAL A 1 199 ? -26.680 12.142 16.266 1.00 56.09 199 VAL A C 1
ATOM 1570 O O . VAL A 1 199 ? -26.835 11.980 17.481 1.00 56.09 199 VAL A O 1
ATOM 1573 N N . GLU A 1 200 ? -26.571 13.358 15.713 1.00 52.56 200 GLU A N 1
ATOM 1574 C CA . GLU A 1 200 ? -26.667 14.605 16.498 1.00 52.56 200 GLU A CA 1
ATOM 1575 C C . GLU A 1 200 ? -27.993 14.717 17.269 1.00 52.56 200 GLU A C 1
ATOM 1577 O O . GLU A 1 200 ? -28.024 15.273 18.362 1.00 52.56 200 GLU A O 1
ATOM 1582 N N . GLN A 1 201 ? -29.064 14.072 16.796 1.00 48.72 201 GLN A N 1
ATOM 1583 C CA . GLN A 1 201 ? -30.372 14.094 17.454 1.00 48.72 201 GLN A CA 1
ATOM 1584 C C . GLN A 1 201 ? -30.514 13.084 18.613 1.00 48.72 201 GLN A C 1
ATOM 1586 O O . GLN A 1 201 ? -31.373 13.253 19.478 1.00 48.72 201 GLN A O 1
ATOM 1591 N N . LYS A 1 202 ? -29.694 12.019 18.656 1.00 50.38 202 LYS A N 1
ATOM 1592 C CA . LYS A 1 202 ? -29.807 10.922 19.649 1.00 50.38 202 LYS A CA 1
ATOM 1593 C C . LYS A 1 202 ? -28.751 10.954 20.757 1.00 50.38 202 LYS A C 1
ATOM 1595 O O . LYS A 1 202 ? -28.964 10.339 21.808 1.00 50.38 202 LYS A O 1
ATOM 1600 N N . TYR A 1 203 ? -27.628 11.648 20.558 1.00 48.69 203 TYR A N 1
ATOM 1601 C CA . TYR A 1 203 ? -26.540 11.712 21.546 1.00 48.69 203 TYR A CA 1
ATOM 1602 C C . TYR A 1 203 ? -26.965 12.431 22.848 1.00 48.69 203 TYR A C 1
ATOM 1604 O O . TYR A 1 203 ? -26.554 12.028 23.939 1.00 48.69 203 TYR A O 1
ATOM 1612 N N . ASP A 1 204 ? -27.902 13.383 22.761 1.00 46.94 204 ASP A N 1
ATOM 1613 C CA . ASP A 1 204 ? -28.471 14.112 23.910 1.00 46.94 204 ASP A CA 1
ATOM 1614 C C . ASP A 1 204 ? -29.388 13.277 24.819 1.00 46.94 204 ASP A C 1
ATOM 1616 O O . ASP A 1 204 ? -29.659 13.653 25.967 1.00 46.94 204 ASP A O 1
ATOM 1620 N N . GLN A 1 205 ? -29.867 12.127 24.339 1.00 46.03 205 GLN A N 1
ATOM 1621 C CA . GLN A 1 205 ? -30.826 11.303 25.075 1.00 46.03 205 GLN A CA 1
ATOM 1622 C C . GLN A 1 205 ? -30.148 10.187 25.882 1.00 46.03 205 GLN A C 1
ATOM 1624 O O . GLN A 1 205 ? -30.651 9.786 26.930 1.00 46.03 205 GLN A O 1
ATOM 1629 N N . ARG A 1 206 ? -28.967 9.718 25.451 1.00 45.59 206 ARG A N 1
ATOM 1630 C CA . ARG A 1 206 ? -28.223 8.640 26.133 1.00 45.59 206 ARG A CA 1
ATOM 1631 C C . ARG A 1 206 ? -27.368 9.127 27.303 1.00 45.59 206 ARG A C 1
ATOM 1633 O O . ARG A 1 206 ? -27.204 8.384 28.267 1.00 45.59 206 ARG A O 1
ATOM 1640 N N . LYS A 1 207 ? -26.896 10.381 27.271 1.00 41.69 207 LYS A N 1
ATOM 1641 C CA . LYS A 1 207 ? -26.108 10.983 28.364 1.00 41.69 207 LYS A CA 1
ATOM 1642 C C . LYS A 1 207 ? -26.916 11.154 29.665 1.00 41.69 207 LYS A C 1
ATOM 1644 O O . LYS A 1 207 ? -26.326 11.296 30.728 1.00 41.69 207 LYS A O 1
ATOM 1649 N N . ARG A 1 208 ? -28.254 11.071 29.600 1.00 42.72 208 ARG A N 1
ATOM 1650 C CA . ARG A 1 208 ? -29.155 11.135 30.766 1.00 42.72 208 ARG A CA 1
ATOM 1651 C C . ARG A 1 208 ? -29.400 9.798 31.481 1.00 42.72 208 ARG A C 1
ATOM 1653 O O . ARG A 1 208 ? -29.852 9.827 32.616 1.00 42.72 208 ARG A O 1
ATOM 1660 N N . ASN A 1 209 ? -29.052 8.651 30.886 1.00 37.94 209 ASN A N 1
ATOM 1661 C CA . ASN A 1 209 ? -29.429 7.333 31.430 1.00 37.94 209 ASN A CA 1
ATOM 1662 C C . ASN A 1 209 ? -28.261 6.500 31.993 1.00 37.94 209 ASN A C 1
ATOM 1664 O O . ASN A 1 209 ? -28.469 5.355 32.377 1.00 37.94 209 ASN A O 1
ATOM 1668 N N . LEU A 1 210 ? -27.039 7.042 32.045 1.00 43.59 210 LEU A N 1
ATOM 1669 C CA . LEU A 1 210 ? -25.851 6.333 32.562 1.00 43.59 210 LEU A CA 1
ATOM 1670 C C . LEU A 1 210 ? -25.466 6.730 33.998 1.00 43.59 210 LEU A C 1
ATOM 1672 O O . LEU A 1 210 ? -24.493 6.218 34.540 1.00 43.59 210 LEU A O 1
ATOM 1676 N N . ALA A 1 211 ? -26.255 7.585 34.649 1.00 39.94 211 ALA A N 1
ATOM 1677 C CA . ALA A 1 211 ? -26.109 7.894 36.067 1.00 39.94 211 ALA A CA 1
ATOM 1678 C C . ALA A 1 211 ? -26.991 6.966 36.917 1.00 39.94 211 ALA A C 1
ATOM 1680 O O . ALA A 1 211 ? -27.988 7.416 37.464 1.00 39.94 211 ALA A O 1
ATOM 1681 N N . ALA A 1 212 ? -26.664 5.672 36.969 1.00 44.50 212 ALA A N 1
ATOM 1682 C CA . ALA A 1 212 ? -27.011 4.765 38.073 1.00 44.50 212 ALA A CA 1
ATOM 1683 C C . ALA A 1 212 ? -26.623 3.325 37.715 1.00 44.50 212 ALA A C 1
ATOM 1685 O O . ALA A 1 212 ? -27.424 2.554 37.191 1.00 44.50 212 ALA A O 1
ATOM 1686 N N . SER A 1 213 ? -25.407 2.924 38.065 1.00 37.62 213 SER A N 1
ATOM 1687 C CA . SER A 1 213 ? -25.199 1.537 38.470 1.00 37.62 213 SER A CA 1
ATOM 1688 C C . SER A 1 213 ? -24.104 1.495 39.523 1.00 37.62 213 SER A C 1
ATOM 1690 O O . SER A 1 213 ? -22.918 1.364 39.238 1.00 37.62 213 SER A O 1
ATOM 1692 N N . ASN A 1 214 ? -24.530 1.704 40.767 1.00 47.44 214 ASN A N 1
ATOM 1693 C CA . ASN A 1 214 ? -23.756 1.313 41.930 1.00 47.44 214 ASN A CA 1
ATOM 1694 C C . ASN A 1 214 ? -23.915 -0.195 42.089 1.00 47.44 214 ASN A C 1
ATOM 1696 O O . ASN A 1 214 ? -24.967 -0.660 42.522 1.00 47.44 214 ASN A O 1
ATOM 1700 N N . THR A 1 215 ? -22.861 -0.945 41.799 1.00 44.00 215 THR A N 1
ATOM 1701 C CA . THR A 1 215 ? -22.704 -2.294 42.341 1.00 44.00 215 THR A CA 1
ATOM 1702 C C . THR A 1 215 ? -21.400 -2.346 43.120 1.00 44.00 215 THR A C 1
ATOM 1704 O O . THR A 1 215 ? -20.311 -2.529 42.570 1.00 44.00 215 THR A O 1
ATOM 1707 N N . ASN A 1 216 ? -21.537 -2.138 44.428 1.00 52.88 216 ASN A N 1
ATOM 1708 C CA . ASN A 1 216 ? -20.649 -2.741 45.407 1.00 52.88 216 ASN A CA 1
ATOM 1709 C C . ASN A 1 216 ? -20.837 -4.259 45.310 1.00 52.88 216 ASN A C 1
ATOM 1711 O O . ASN A 1 216 ? -21.966 -4.720 45.422 1.00 52.88 216 ASN A O 1
ATOM 1715 N N . GLU A 1 217 ? -19.761 -5.003 45.052 1.00 47.16 217 GLU A N 1
ATOM 1716 C CA . GLU A 1 217 ? -19.289 -6.104 45.908 1.00 47.16 217 GLU A CA 1
ATOM 1717 C C . GLU A 1 217 ? -18.138 -6.892 45.243 1.00 47.16 217 GLU A C 1
ATOM 1719 O O . GLU A 1 217 ? -18.254 -7.472 44.166 1.00 47.16 217 GLU A O 1
ATOM 1724 N N . LEU A 1 218 ? -16.991 -6.796 45.920 1.00 57.44 218 LEU A N 1
ATOM 1725 C CA . LEU A 1 218 ? -15.845 -7.700 46.074 1.00 57.44 218 LEU A CA 1
ATOM 1726 C C . LEU A 1 218 ? -15.708 -8.921 45.132 1.00 57.44 218 LEU A C 1
ATOM 1728 O O . LEU A 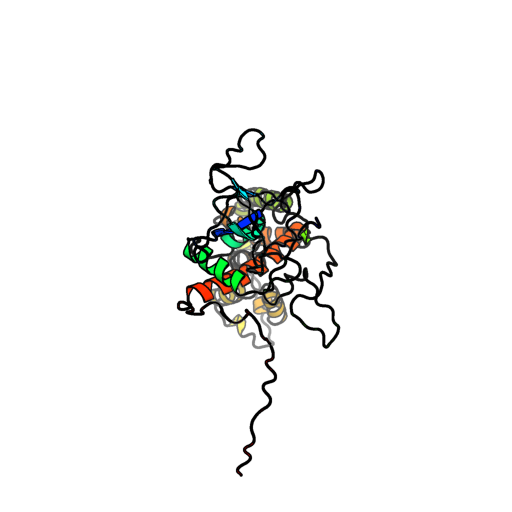1 218 ? -16.380 -9.933 45.297 1.00 57.44 218 LEU A O 1
ATOM 1732 N N . SER A 1 219 ? -14.693 -8.899 44.261 1.00 50.88 219 SER A N 1
ATOM 1733 C CA . SER A 1 219 ? -13.568 -9.864 44.250 1.00 50.88 219 SER A CA 1
ATOM 1734 C C . SER A 1 219 ? -12.705 -9.694 42.988 1.00 50.88 219 SER A C 1
ATOM 1736 O O . SER A 1 219 ? -13.212 -9.509 41.889 1.00 50.88 219 SER A O 1
ATOM 1738 N N . GLN A 1 220 ? -11.387 -9.776 43.191 1.00 57.94 220 GLN A N 1
ATOM 1739 C CA . GLN A 1 220 ? -10.269 -9.414 42.306 1.00 57.94 220 GLN A CA 1
ATOM 1740 C C . GLN A 1 220 ? -9.918 -7.922 42.244 1.00 57.94 220 GLN A C 1
ATOM 1742 O O . GLN A 1 220 ? -10.731 -7.045 41.965 1.00 57.94 220 GLN A O 1
ATOM 1747 N N . GLN A 1 221 ? -8.650 -7.658 42.554 1.00 70.25 221 GLN A N 1
ATOM 1748 C CA . GLN A 1 221 ? -8.010 -6.353 42.546 1.00 70.25 221 GLN A CA 1
ATOM 1749 C C . GLN A 1 221 ? -7.829 -5.920 41.085 1.00 70.25 221 GLN A C 1
ATOM 1751 O O . GLN A 1 221 ? -6.794 -6.148 40.471 1.00 70.25 221 GLN A O 1
ATOM 1756 N N . ASP A 1 222 ? -8.892 -5.381 40.492 1.00 76.88 222 ASP A N 1
ATOM 1757 C CA . ASP A 1 222 ? -8.883 -4.909 39.111 1.00 76.88 222 ASP A CA 1
ATOM 1758 C C . ASP A 1 222 ? -8.123 -3.579 39.027 1.00 76.88 222 ASP A C 1
ATOM 1760 O O . ASP A 1 222 ? -8.690 -2.502 39.224 1.00 76.88 222 ASP A O 1
ATOM 1764 N N . TYR A 1 223 ? -6.813 -3.658 38.778 1.00 85.94 223 TYR A N 1
ATOM 1765 C CA . TYR A 1 223 ? -5.925 -2.494 38.726 1.00 85.94 223 TYR A CA 1
ATOM 1766 C C . TYR A 1 223 ? -6.344 -1.464 37.666 1.00 85.94 223 TYR A C 1
ATOM 1768 O O . TYR A 1 223 ? -6.076 -0.276 37.839 1.00 85.94 223 TYR A O 1
ATOM 1776 N N . PHE A 1 224 ? -7.066 -1.871 36.615 1.00 87.62 224 PHE A N 1
ATOM 1777 C CA . PHE A 1 224 ? -7.584 -0.941 35.606 1.00 87.62 224 PHE A CA 1
ATOM 1778 C C . PHE A 1 224 ? -8.660 -0.006 36.161 1.00 87.62 224 PHE A C 1
ATOM 1780 O O . PHE A 1 224 ? -8.785 1.121 35.689 1.00 87.62 224 PHE A O 1
ATOM 1787 N N . ARG A 1 225 ? -9.374 -0.407 37.222 1.00 85.81 225 ARG A N 1
ATOM 1788 C CA . ARG A 1 225 ? -10.342 0.458 37.914 1.00 85.81 225 ARG A CA 1
ATOM 1789 C C . ARG A 1 225 ? -9.676 1.618 38.659 1.00 85.81 225 ARG A C 1
ATOM 1791 O O . ARG A 1 225 ? -10.344 2.597 38.973 1.00 85.81 225 ARG A O 1
ATOM 1798 N N . MET A 1 226 ? -8.383 1.503 38.969 1.00 87.62 226 MET A N 1
ATOM 1799 C CA . MET A 1 226 ? -7.614 2.566 39.624 1.00 87.62 226 MET A CA 1
ATOM 1800 C C . MET A 1 226 ? -7.101 3.618 38.634 1.00 87.62 226 MET A C 1
ATOM 1802 O O . MET A 1 226 ? -6.633 4.672 39.063 1.00 87.62 226 MET A O 1
ATOM 1806 N N . LEU A 1 227 ? -7.162 3.342 37.329 1.00 88.88 227 LEU A N 1
ATOM 1807 C CA . LEU A 1 227 ? -6.732 4.290 36.312 1.00 88.88 227 LEU A CA 1
ATOM 1808 C C . LEU A 1 227 ? -7.812 5.359 36.084 1.00 88.88 227 LEU A C 1
ATOM 1810 O O . LEU A 1 227 ? -8.997 5.025 36.004 1.00 88.88 227 LEU A O 1
ATOM 1814 N N . PRO A 1 228 ? -7.420 6.633 35.904 1.00 90.75 228 PRO A N 1
ATOM 1815 C CA . PRO A 1 228 ? -8.283 7.635 35.296 1.00 90.75 228 PRO A CA 1
ATOM 1816 C C . PRO A 1 228 ? -8.835 7.145 33.954 1.00 90.75 228 PRO A C 1
ATOM 1818 O O . PRO A 1 228 ? -8.136 6.475 33.184 1.00 90.75 228 PRO A O 1
ATOM 1821 N N . THR A 1 229 ? -10.083 7.502 33.657 1.00 87.31 229 THR A N 1
ATOM 1822 C CA . THR A 1 229 ? -10.788 7.083 32.437 1.00 87.31 229 THR A CA 1
ATOM 1823 C C . THR A 1 229 ? -10.050 7.469 31.159 1.00 87.31 229 THR A C 1
ATOM 1825 O O . THR A 1 229 ? -10.091 6.726 30.184 1.00 87.31 229 THR A O 1
ATOM 1828 N N . GLU A 1 230 ? -9.330 8.587 31.176 1.00 90.81 230 GLU A N 1
ATOM 1829 C CA . GLU A 1 230 ? -8.524 9.097 30.070 1.00 90.81 230 GLU A CA 1
ATOM 1830 C C . GLU A 1 230 ? -7.326 8.187 29.780 1.00 90.81 230 GLU A C 1
ATOM 1832 O O . GLU A 1 230 ? -7.031 7.904 28.621 1.00 90.81 230 GLU A O 1
ATOM 1837 N N . LEU A 1 231 ? -6.653 7.690 30.825 1.00 91.94 231 LEU A N 1
ATOM 1838 C CA . LEU A 1 231 ? -5.527 6.767 30.663 1.00 91.94 231 LEU A CA 1
ATOM 1839 C C . LEU A 1 231 ? -6.012 5.400 30.190 1.00 91.94 231 LEU A C 1
ATOM 1841 O O . LEU A 1 231 ? -5.385 4.789 29.327 1.00 91.94 231 LEU A O 1
ATOM 1845 N N . LEU A 1 232 ? -7.147 4.937 30.719 1.00 92.25 232 LEU A N 1
ATOM 1846 C CA . LEU A 1 232 ? -7.755 3.702 30.246 1.00 92.25 232 LEU A CA 1
ATOM 1847 C C . LEU A 1 232 ? -8.142 3.808 28.762 1.00 92.25 232 LEU A C 1
ATOM 1849 O O . LEU A 1 232 ? -7.860 2.887 27.999 1.00 92.25 232 LEU A O 1
ATOM 1853 N N . ASP A 1 233 ? -8.727 4.929 28.334 1.00 91.75 233 ASP A N 1
ATOM 1854 C CA . ASP A 1 233 ? -9.069 5.157 26.927 1.00 91.75 233 ASP A CA 1
ATOM 1855 C C . ASP A 1 233 ? -7.824 5.168 26.028 1.00 91.75 233 ASP A C 1
ATOM 1857 O O . ASP A 1 233 ? -7.803 4.467 25.018 1.00 91.75 233 ASP A O 1
ATOM 1861 N N . GLN A 1 234 ? -6.744 5.851 26.426 1.00 93.94 234 GLN A N 1
ATOM 1862 C CA . GLN A 1 234 ? -5.479 5.849 25.677 1.00 93.94 234 GLN A CA 1
ATOM 1863 C C . GLN A 1 234 ? -4.900 4.440 25.499 1.00 93.94 234 GLN A C 1
ATOM 1865 O O . GLN A 1 234 ? -4.487 4.077 24.396 1.00 93.94 234 GLN A O 1
ATOM 1870 N N . ILE A 1 235 ? -4.908 3.622 26.557 1.00 93.94 235 ILE A N 1
ATOM 1871 C CA . ILE A 1 235 ? -4.468 2.222 26.476 1.00 93.94 235 ILE A CA 1
ATOM 1872 C C . ILE A 1 235 ? -5.315 1.476 25.438 1.00 93.94 235 ILE A C 1
ATOM 1874 O O . ILE A 1 235 ? -4.775 0.815 24.551 1.00 93.94 235 ILE A O 1
ATOM 1878 N N . LEU A 1 236 ? -6.642 1.607 25.509 1.00 94.62 236 LEU A N 1
ATOM 1879 C CA . LEU A 1 236 ? -7.553 0.934 24.583 1.00 94.62 236 LEU A CA 1
ATOM 1880 C C . LEU A 1 236 ? -7.347 1.392 23.133 1.00 94.62 236 LEU A C 1
ATOM 1882 O O . LEU A 1 236 ? -7.363 0.554 22.230 1.00 94.62 236 LEU A O 1
ATOM 1886 N N . VAL A 1 237 ? -7.123 2.688 22.899 1.00 94.94 237 VAL A N 1
ATOM 1887 C CA . VAL A 1 237 ? -6.871 3.280 21.572 1.00 94.94 237 VAL A CA 1
ATOM 1888 C C . VAL A 1 237 ? -5.635 2.676 20.898 1.00 94.94 237 VAL A C 1
ATOM 1890 O O . VAL A 1 237 ? -5.666 2.458 19.685 1.00 94.94 237 VAL A O 1
ATOM 1893 N N . ILE A 1 238 ? -4.587 2.362 21.664 1.00 93.94 238 ILE A N 1
ATOM 1894 C CA . ILE A 1 238 ? -3.319 1.820 21.147 1.00 93.94 238 ILE A CA 1
ATOM 1895 C C . ILE A 1 238 ? -3.408 0.308 20.889 1.00 93.94 238 ILE A C 1
ATOM 1897 O O . ILE A 1 238 ? -2.866 -0.192 19.904 1.00 93.94 238 ILE A O 1
ATOM 1901 N N . LEU A 1 239 ? -4.107 -0.437 21.748 1.00 93.81 239 LEU A N 1
ATOM 1902 C CA . LEU A 1 239 ? -4.225 -1.895 21.633 1.00 93.81 239 LEU A CA 1
ATOM 1903 C C . LEU A 1 239 ? -4.954 -2.321 20.357 1.00 93.81 239 LEU A C 1
ATOM 1905 O O . LEU A 1 239 ? -5.835 -1.616 19.877 1.00 93.81 239 LEU A O 1
ATOM 1909 N N . CYS A 1 240 ? -4.652 -3.501 19.812 1.00 92.50 240 CYS A N 1
ATOM 1910 C CA . CYS A 1 240 ? -5.424 -4.036 18.690 1.00 92.50 240 CYS A CA 1
ATOM 1911 C C . CYS A 1 240 ? -6.820 -4.527 19.135 1.00 92.50 240 CYS A C 1
ATOM 1913 O O . CYS A 1 240 ? -7.057 -4.829 20.306 1.00 92.50 240 CYS A O 1
ATOM 1915 N N . SER A 1 241 ? -7.766 -4.656 18.197 1.00 93.25 241 SER A N 1
ATOM 1916 C CA . SER A 1 241 ? -9.142 -5.084 18.508 1.00 93.25 241 SER A CA 1
ATOM 1917 C C . SER A 1 241 ? -9.231 -6.462 19.182 1.00 93.25 241 SER A C 1
ATOM 1919 O O . SER A 1 241 ? -10.176 -6.719 19.933 1.00 93.25 241 SER A O 1
ATOM 1921 N N . SER A 1 242 ? -8.296 -7.381 18.904 1.00 93.31 242 SER A N 1
ATOM 1922 C CA . SER A 1 242 ? -8.225 -8.679 19.593 1.00 93.31 242 SER A CA 1
ATOM 1923 C C . SER A 1 242 ? -7.740 -8.536 21.030 1.00 93.31 242 SER A C 1
ATOM 1925 O O . SER A 1 242 ? -8.353 -9.122 21.916 1.00 93.31 242 SER A O 1
ATOM 1927 N N . ASP A 1 243 ? -6.731 -7.706 21.282 1.00 95.19 243 ASP A N 1
ATOM 1928 C CA . ASP A 1 243 ? -6.208 -7.494 22.633 1.00 95.19 243 ASP A CA 1
ATOM 1929 C C . ASP A 1 243 ? -7.213 -6.755 23.504 1.00 95.19 243 ASP A C 1
ATOM 1931 O O . ASP A 1 243 ? -7.438 -7.153 24.640 1.00 95.19 243 ASP A O 1
ATOM 1935 N N . VAL A 1 244 ? -7.919 -5.759 22.958 1.00 95.06 244 VAL A N 1
ATOM 1936 C CA . VAL A 1 244 ? -9.029 -5.110 23.670 1.00 95.06 244 VAL A CA 1
ATOM 1937 C C . VAL A 1 244 ? -10.122 -6.112 24.022 1.00 95.06 244 VAL A C 1
ATOM 1939 O O . VAL A 1 244 ? -10.668 -6.073 25.122 1.00 95.06 244 VAL A O 1
ATOM 1942 N N . ARG A 1 245 ? -10.444 -7.047 23.123 1.00 94.06 245 ARG A N 1
ATOM 1943 C CA . ARG A 1 245 ? -11.419 -8.103 23.420 1.00 94.06 245 ARG A CA 1
ATOM 1944 C C . ARG A 1 245 ? -10.941 -9.008 24.553 1.00 94.06 245 ARG A C 1
ATOM 1946 O O . ARG A 1 245 ? -11.722 -9.268 25.462 1.00 94.06 245 ARG A O 1
ATOM 1953 N N . ASN A 1 246 ? -9.687 -9.451 24.506 1.00 95.44 246 ASN A N 1
ATOM 1954 C CA . ASN A 1 246 ? -9.090 -10.291 25.544 1.00 95.44 246 ASN A CA 1
ATOM 1955 C C . ASN A 1 246 ? -9.036 -9.547 26.886 1.00 95.44 246 ASN A C 1
ATOM 1957 O O . ASN A 1 246 ? -9.413 -10.094 27.918 1.00 95.44 246 ASN A O 1
ATOM 1961 N N . LEU A 1 247 ? -8.664 -8.268 26.868 1.00 92.94 247 LEU A N 1
ATOM 1962 C CA . LEU A 1 247 ? -8.607 -7.419 28.052 1.00 92.94 247 LEU A CA 1
ATOM 1963 C C . LEU A 1 247 ? -9.990 -7.226 28.684 1.00 92.94 247 LEU A C 1
ATOM 1965 O O . LEU A 1 247 ? -10.130 -7.322 29.898 1.00 92.94 247 LEU A O 1
ATOM 1969 N N . ARG A 1 248 ? -11.033 -7.034 27.869 1.00 93.38 248 ARG A N 1
ATOM 1970 C CA . ARG A 1 248 ? -12.426 -6.984 28.345 1.00 93.38 248 ARG A CA 1
ATOM 1971 C C . ARG A 1 248 ? -12.905 -8.312 28.925 1.00 93.38 248 ARG A C 1
ATOM 1973 O O . ARG A 1 248 ? -13.776 -8.310 29.780 1.00 93.38 248 ARG A O 1
ATOM 1980 N N . GLN A 1 249 ? -12.373 -9.443 28.468 1.00 91.56 249 GLN A N 1
ATOM 1981 C CA . GLN A 1 249 ? -12.667 -10.741 29.083 1.00 91.56 249 GLN A CA 1
ATOM 1982 C C . GLN A 1 249 ? -11.921 -10.926 30.412 1.00 91.56 249 GLN A C 1
ATOM 1984 O O . GLN A 1 249 ? -12.447 -11.571 31.314 1.00 91.56 249 GLN A O 1
ATOM 1989 N N . ALA A 1 250 ? -10.721 -10.353 30.534 1.00 90.44 250 ALA A N 1
ATOM 1990 C CA . ALA A 1 250 ? -9.865 -10.478 31.710 1.00 90.44 250 ALA A CA 1
ATOM 1991 C C . ALA A 1 250 ? -10.171 -9.459 32.827 1.00 90.44 250 ALA A C 1
ATOM 1993 O O . ALA A 1 250 ? -9.866 -9.728 33.984 1.00 90.44 250 ALA A O 1
ATOM 1994 N N . SER A 1 251 ? -10.757 -8.301 32.506 1.00 90.06 251 SER A N 1
ATOM 1995 C CA . SER A 1 251 ? -11.027 -7.215 33.458 1.00 90.06 251 SER A CA 1
ATOM 1996 C C . SER A 1 251 ? -12.467 -6.709 33.349 1.00 90.06 251 SER A C 1
ATOM 1998 O O . SER A 1 251 ? -12.929 -6.288 32.282 1.00 90.06 251 SER A O 1
ATOM 2000 N N . ARG A 1 252 ? -13.180 -6.706 34.485 1.00 86.75 252 ARG A N 1
ATOM 2001 C CA . ARG A 1 252 ? -14.570 -6.235 34.561 1.00 86.75 252 ARG A CA 1
ATOM 2002 C C . ARG A 1 252 ? -14.659 -4.729 34.318 1.00 86.75 252 ARG A C 1
ATOM 2004 O O . ARG A 1 252 ? -15.530 -4.311 33.560 1.00 86.75 252 ARG A O 1
ATOM 2011 N N . SER A 1 253 ? -13.756 -3.927 34.888 1.00 86.50 253 SER A N 1
ATOM 2012 C CA . SER A 1 253 ? -13.755 -2.471 34.680 1.00 86.50 253 SER A CA 1
ATOM 2013 C C . SER A 1 253 ? -13.588 -2.106 33.203 1.00 86.50 253 SER A C 1
ATOM 2015 O O . SER A 1 253 ? -14.305 -1.249 32.687 1.00 86.50 253 SER A O 1
ATOM 2017 N N . VAL A 1 254 ? -12.730 -2.828 32.478 1.00 89.38 254 VAL A N 1
ATOM 2018 C CA . VAL A 1 254 ? -12.558 -2.639 31.032 1.00 89.38 254 VAL A CA 1
ATOM 2019 C C . VAL A 1 254 ? -13.776 -3.147 30.253 1.00 89.38 254 VAL A C 1
ATOM 2021 O O . VAL A 1 254 ? -14.173 -2.541 29.256 1.00 89.38 254 VAL A O 1
ATOM 2024 N N . SER A 1 255 ? -14.402 -4.244 30.693 1.00 88.69 255 SER A N 1
ATOM 2025 C CA . SER A 1 255 ? -15.646 -4.760 30.103 1.00 88.69 255 SER A CA 1
ATOM 2026 C C . SER A 1 255 ? -16.822 -3.788 30.229 1.00 88.69 255 SER A C 1
ATOM 2028 O O . SER A 1 255 ? -17.690 -3.763 29.356 1.00 88.69 255 SER A O 1
ATOM 2030 N N . GLU A 1 256 ? -16.878 -3.003 31.298 1.00 85.75 256 GLU A N 1
ATOM 2031 C CA . GLU A 1 256 ? -17.935 -2.011 31.530 1.00 85.75 256 GLU A CA 1
ATOM 2032 C C . GLU A 1 256 ? -17.643 -0.682 30.822 1.00 85.75 256 GLU A C 1
ATOM 2034 O O . GLU A 1 256 ? -18.573 0.031 30.439 1.00 85.75 256 GLU A O 1
ATOM 2039 N N . ALA A 1 257 ? -16.368 -0.375 30.563 1.00 85.69 257 ALA A N 1
ATOM 2040 C CA . ALA A 1 257 ? -15.973 0.824 29.838 1.00 85.69 257 ALA A CA 1
ATOM 2041 C C . ALA A 1 257 ? -16.554 0.856 28.411 1.00 85.69 257 ALA A C 1
ATOM 2043 O O . ALA A 1 257 ? -16.540 -0.133 27.665 1.00 85.69 257 ALA A O 1
ATOM 2044 N N . THR A 1 258 ? -17.044 2.023 27.997 1.00 87.81 258 THR A N 1
ATOM 2045 C CA . THR A 1 258 ? -17.469 2.277 26.617 1.00 87.81 258 THR A CA 1
ATOM 2046 C C . THR A 1 258 ? -16.270 2.631 25.752 1.00 87.81 258 THR A C 1
ATOM 2048 O O . THR A 1 258 ? -15.509 3.524 26.105 1.00 87.81 258 THR A O 1
ATOM 2051 N N . LEU A 1 259 ? -16.138 1.990 24.592 1.00 90.56 259 LEU A N 1
ATOM 2052 C CA . LEU A 1 259 ? -15.083 2.322 23.635 1.00 90.56 259 LEU A CA 1
ATOM 2053 C C . LEU A 1 259 ? -15.372 3.675 22.975 1.00 90.56 259 LEU A C 1
ATOM 2055 O O . LEU A 1 259 ? -16.448 3.847 22.388 1.00 90.56 259 LEU A O 1
ATOM 2059 N N . SER A 1 260 ? -14.421 4.604 23.079 1.00 90.62 260 SER A N 1
ATOM 2060 C CA . SER A 1 260 ? -14.525 5.960 22.538 1.00 90.62 260 SER A CA 1
ATOM 2061 C C . SER A 1 260 ? -14.597 5.982 21.011 1.00 90.62 260 SER A C 1
ATOM 2063 O O . SER A 1 260 ? -14.273 5.012 20.326 1.00 90.62 260 SER A O 1
ATOM 2065 N N . ASN A 1 261 ? -15.033 7.112 20.450 1.00 89.44 261 ASN A N 1
ATOM 2066 C CA . ASN A 1 261 ? -14.978 7.331 19.003 1.00 89.44 261 ASN A CA 1
ATOM 2067 C C . ASN A 1 261 ? -13.524 7.294 18.492 1.00 89.44 261 ASN A C 1
ATOM 2069 O O . ASN A 1 261 ? -13.282 6.760 17.412 1.00 89.44 261 ASN A O 1
ATOM 2073 N N . GLU A 1 262 ? -12.571 7.767 19.303 1.00 90.56 262 GLU A N 1
ATOM 2074 C CA . GLU A 1 262 ? -11.137 7.745 18.995 1.00 90.56 262 GLU A CA 1
ATOM 2075 C C . GLU A 1 262 ? -10.595 6.317 18.881 1.00 90.56 262 GLU A C 1
ATOM 2077 O O . GLU A 1 262 ? -9.850 6.005 17.957 1.00 90.56 262 GLU A O 1
ATOM 2082 N N . PHE A 1 263 ? -11.050 5.401 19.743 1.00 93.31 263 PHE A N 1
ATOM 2083 C CA . PHE A 1 263 ? -10.703 3.982 19.630 1.00 93.31 263 PHE A CA 1
ATOM 2084 C C . PHE A 1 263 ? -11.093 3.382 18.270 1.00 93.31 263 PHE A C 1
ATOM 2086 O O . PHE A 1 263 ? -10.364 2.557 17.710 1.00 93.31 263 PHE A O 1
ATOM 2093 N N . TRP A 1 264 ? -12.267 3.749 17.749 1.00 93.06 264 TRP A N 1
ATOM 2094 C CA . TRP A 1 264 ? -12.736 3.247 16.456 1.00 93.06 264 TRP A CA 1
ATOM 2095 C C . TRP A 1 264 ? -12.035 3.945 15.293 1.00 93.06 264 TRP A C 1
ATOM 2097 O O . TRP A 1 264 ? -11.714 3.284 14.307 1.00 93.06 264 TRP A O 1
ATOM 2107 N N . HIS A 1 265 ? -11.761 5.245 15.426 1.00 92.00 265 HIS A N 1
ATOM 2108 C CA . HIS A 1 265 ? -10.964 6.018 14.477 1.00 92.00 265 HIS A CA 1
ATOM 2109 C C . HIS A 1 265 ? -9.562 5.422 14.311 1.00 92.00 265 HIS A C 1
ATOM 2111 O O . HIS A 1 265 ? -9.125 5.182 13.185 1.00 92.00 265 HIS A O 1
ATOM 2117 N N . SER A 1 266 ? -8.902 5.057 15.419 1.00 93.19 266 SER A N 1
ATOM 2118 C CA . SER A 1 266 ? -7.538 4.516 15.402 1.00 93.19 266 SER A CA 1
ATOM 2119 C C . SER A 1 266 ? -7.395 3.218 14.606 1.00 93.19 266 SER A C 1
ATOM 2121 O O . SER A 1 266 ? -6.304 2.884 14.148 1.00 93.19 266 SER A O 1
ATOM 2123 N N . ARG A 1 267 ? -8.495 2.495 14.346 1.00 94.19 267 ARG A N 1
ATOM 2124 C CA . ARG A 1 267 ? -8.475 1.301 13.486 1.00 94.19 267 ARG A CA 1
ATOM 2125 C C . ARG A 1 267 ? -8.225 1.619 12.017 1.00 94.19 267 ARG A C 1
ATOM 2127 O O . ARG A 1 267 ? -7.790 0.721 11.302 1.00 94.19 267 ARG A O 1
ATOM 2134 N N . PHE A 1 268 ? -8.493 2.842 11.574 1.00 93.00 268 PHE A N 1
ATOM 2135 C CA . PHE A 1 268 ? -8.312 3.286 10.190 1.00 93.00 268 PHE A CA 1
ATOM 2136 C C . PHE A 1 268 ? -7.024 4.090 9.980 1.00 93.00 268 PHE A C 1
ATOM 2138 O O . PHE A 1 268 ? -6.634 4.317 8.838 1.00 93.00 268 PHE A O 1
ATOM 2145 N N . LEU A 1 269 ? -6.350 4.486 11.063 1.00 89.94 269 LEU A N 1
ATOM 2146 C CA . LEU A 1 269 ? -5.060 5.169 11.010 1.00 89.94 269 LEU A CA 1
ATOM 2147 C C . LEU A 1 269 ? -3.931 4.223 10.559 1.00 89.94 269 LEU A C 1
ATOM 2149 O O . LEU A 1 269 ? -4.095 2.998 10.625 1.00 89.94 269 LEU A O 1
ATOM 2153 N N . PRO A 1 270 ? -2.775 4.759 10.117 1.00 88.31 270 PRO A N 1
ATOM 2154 C CA . PRO A 1 270 ? -1.593 3.952 9.821 1.00 88.31 270 PRO A CA 1
ATOM 2155 C C . PRO A 1 270 ? -1.258 2.979 10.964 1.00 88.31 270 PRO A C 1
ATOM 2157 O O . PRO A 1 270 ? -1.297 3.343 12.136 1.00 88.31 270 PRO A O 1
ATOM 2160 N N . GLY A 1 271 ? -0.985 1.716 10.625 1.00 87.00 271 GLY A N 1
ATOM 2161 C CA . GLY A 1 271 ? -0.784 0.629 11.599 1.00 87.00 271 GLY A CA 1
ATOM 2162 C C . GLY A 1 271 ? -2.072 0.009 12.171 1.00 87.00 271 GLY A C 1
ATOM 2163 O O . GLY A 1 271 ? -2.020 -1.047 12.800 1.00 87.00 271 GLY A O 1
ATOM 2164 N N . GLY A 1 272 ? -3.239 0.607 11.917 1.00 91.19 272 GLY A N 1
ATOM 2165 C CA . GLY A 1 272 ? -4.544 0.108 12.344 1.00 91.19 272 GLY A CA 1
ATOM 2166 C C . GLY A 1 272 ? -5.062 -1.105 11.553 1.00 91.19 272 GLY A C 1
ATOM 2167 O O . GLY A 1 272 ? -4.610 -1.428 10.453 1.00 91.19 272 GLY A O 1
ATOM 2168 N N . GLU A 1 273 ? -6.079 -1.777 12.106 1.00 93.31 273 GLU A N 1
ATOM 2169 C CA . GLU A 1 273 ? -6.710 -2.990 11.542 1.00 93.31 273 GLU A CA 1
ATOM 2170 C C . GLU A 1 273 ? -7.218 -2.805 10.098 1.00 93.31 273 GLU A C 1
ATOM 2172 O O . GLU A 1 273 ? -7.130 -3.715 9.261 1.00 93.31 273 GLU A O 1
ATOM 2177 N N . PHE A 1 274 ? -7.723 -1.609 9.810 1.00 94.69 274 PHE A N 1
ATOM 2178 C CA . PHE A 1 274 ? -8.302 -1.180 8.546 1.00 94.69 274 PHE A CA 1
ATOM 2179 C C . PHE A 1 274 ? -7.497 -0.061 7.873 1.00 94.69 274 PHE A C 1
ATOM 2181 O O . PHE A 1 274 ? -8.041 0.619 7.013 1.00 94.69 274 PHE A O 1
ATOM 2188 N N . ALA A 1 275 ? -6.199 0.083 8.172 1.00 93.94 275 ALA A N 1
ATOM 2189 C CA . ALA A 1 275 ? -5.318 1.065 7.516 1.00 93.94 275 ALA A CA 1
ATOM 2190 C C . ALA A 1 275 ? -5.328 0.966 5.973 1.00 93.94 275 ALA A C 1
ATOM 2192 O O . ALA A 1 275 ? -5.169 1.950 5.262 1.00 93.94 275 ALA A O 1
ATOM 2193 N N . HIS A 1 276 ? -5.593 -0.232 5.441 1.00 94.69 276 HIS A N 1
ATOM 2194 C CA . HIS A 1 276 ? -5.757 -0.475 4.007 1.00 94.69 276 HIS A CA 1
ATOM 2195 C C . HIS A 1 276 ? -7.002 0.189 3.391 1.00 94.69 276 HIS A C 1
ATOM 2197 O O . HIS A 1 276 ? -7.084 0.265 2.167 1.00 94.69 276 HIS A O 1
ATOM 2203 N N . VAL A 1 277 ? -7.951 0.667 4.201 1.00 94.06 277 VAL A N 1
ATOM 2204 C CA . VAL A 1 277 ? -9.130 1.464 3.815 1.00 94.06 277 VAL A CA 1
ATOM 2205 C C . VAL A 1 277 ? -8.809 2.946 4.031 1.00 94.06 277 VAL A C 1
ATOM 2207 O O . VAL A 1 277 ? -9.436 3.650 4.819 1.00 94.06 277 VAL A O 1
ATOM 2210 N N . PHE A 1 278 ? -7.760 3.405 3.357 1.00 89.75 278 PHE A N 1
ATOM 2211 C CA . PHE A 1 278 ? -7.188 4.734 3.552 1.00 89.75 278 PHE A CA 1
ATOM 2212 C C . PHE A 1 278 ? -8.111 5.885 3.122 1.00 89.75 278 PHE A C 1
ATOM 2214 O O . PHE A 1 278 ? -7.923 7.012 3.571 1.00 89.75 278 PHE A O 1
ATOM 2221 N N . GLU A 1 279 ? -9.139 5.632 2.301 1.00 88.12 279 GLU A N 1
ATOM 2222 C CA . GLU A 1 279 ? -10.144 6.646 1.948 1.00 88.12 279 GLU A CA 1
ATOM 2223 C C . GLU A 1 279 ? -10.917 7.126 3.171 1.00 88.12 279 GLU A C 1
ATOM 2225 O O . GLU A 1 279 ? -11.404 8.250 3.173 1.00 88.12 279 GLU A O 1
ATOM 2230 N N . ALA A 1 280 ? -10.998 6.313 4.228 1.00 85.75 280 ALA A N 1
ATOM 2231 C CA . ALA A 1 280 ? -11.695 6.690 5.446 1.00 85.75 280 ALA A CA 1
ATOM 2232 C C . ALA A 1 280 ? -11.153 8.003 6.041 1.00 85.75 280 ALA A C 1
ATOM 2234 O O . ALA A 1 280 ? -11.935 8.801 6.543 1.00 85.75 280 ALA A O 1
ATOM 2235 N N . ALA A 1 281 ? -9.846 8.266 5.927 1.00 77.62 281 ALA A N 1
ATOM 2236 C CA . ALA A 1 281 ? -9.244 9.511 6.402 1.00 77.62 281 ALA A CA 1
ATOM 2237 C C . ALA A 1 281 ? -9.607 10.732 5.532 1.00 77.62 281 ALA A C 1
ATOM 2239 O O . ALA A 1 281 ? -9.734 11.838 6.053 1.00 77.62 281 ALA A O 1
ATOM 2240 N N . CYS A 1 282 ? -9.779 10.545 4.219 1.00 74.12 282 CYS A N 1
ATOM 2241 C CA . CYS A 1 282 ? -10.064 11.632 3.276 1.00 74.12 282 CYS A CA 1
ATOM 2242 C C . CYS A 1 282 ? -11.561 11.936 3.143 1.00 74.12 282 CYS A C 1
ATOM 2244 O O . CYS A 1 282 ? -11.945 13.097 3.044 1.00 74.12 282 CYS A O 1
ATOM 2246 N N . GLU A 1 283 ? -12.399 10.901 3.126 1.00 73.75 283 GLU A N 1
ATOM 2247 C CA . GLU A 1 283 ? -13.841 11.015 2.879 1.00 73.75 283 GLU A CA 1
ATOM 2248 C C . GLU A 1 283 ? -14.613 11.427 4.140 1.00 73.75 283 GLU A C 1
ATOM 2250 O O . GLU A 1 283 ? -15.730 11.925 4.053 1.00 73.75 283 GLU A O 1
ATOM 2255 N N . LEU A 1 284 ? -14.033 11.231 5.329 1.00 72.88 284 LEU A N 1
ATOM 2256 C CA . LEU A 1 284 ? -14.712 11.449 6.608 1.00 72.88 284 LEU A CA 1
ATOM 2257 C C . LEU A 1 284 ? -13.891 12.311 7.591 1.00 72.88 284 LEU A C 1
ATOM 2259 O O . LEU A 1 284 ? -13.656 11.892 8.732 1.00 72.88 284 LEU A O 1
ATOM 2263 N N . PRO A 1 285 ? -13.458 13.528 7.202 1.00 64.44 285 PRO A N 1
ATOM 2264 C CA . PRO A 1 285 ? -12.740 14.409 8.114 1.00 64.44 285 PRO A CA 1
ATOM 2265 C C . PRO A 1 285 ? -13.651 14.802 9.284 1.00 64.44 285 PRO A C 1
ATOM 2267 O O . PRO A 1 285 ? -14.685 15.443 9.105 1.00 64.44 285 P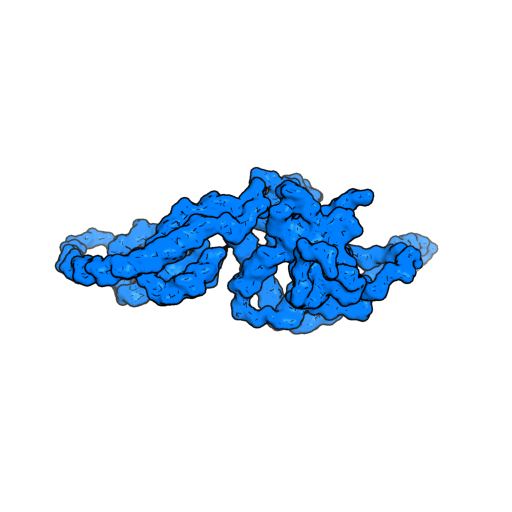RO A O 1
ATOM 2270 N N . GLY A 1 286 ? -13.269 14.409 10.501 1.00 65.62 286 GLY A N 1
ATOM 2271 C CA . GLY A 1 286 ? -14.023 14.734 11.716 1.00 65.62 286 GLY A CA 1
ATOM 2272 C C . GLY A 1 286 ? -15.260 13.867 11.966 1.00 65.62 286 GLY A C 1
ATOM 2273 O O . GLY A 1 286 ? -16.122 14.274 12.749 1.00 65.62 286 GLY A O 1
ATOM 2274 N N . ALA A 1 287 ? -15.352 12.684 11.345 1.00 68.44 287 ALA A N 1
ATOM 2275 C CA . ALA A 1 287 ? -16.488 11.797 11.562 1.00 68.44 287 ALA A CA 1
ATOM 2276 C C . ALA A 1 287 ? -16.727 11.478 13.048 1.00 68.44 287 ALA A C 1
ATOM 2278 O O . ALA A 1 287 ? -15.821 11.148 13.823 1.00 68.44 287 ALA A O 1
ATOM 2279 N N . LYS A 1 288 ? -17.994 11.540 13.459 1.00 70.69 288 LYS A N 1
ATOM 2280 C CA . LYS A 1 288 ? -18.427 11.277 14.845 1.00 70.69 288 LYS A CA 1
ATOM 2281 C C . LYS A 1 288 ? -18.892 9.834 15.051 1.00 70.69 288 LYS A C 1
ATOM 2283 O O . LYS A 1 288 ? -19.233 9.450 16.169 1.00 70.69 288 LYS A O 1
ATOM 2288 N N . CYS A 1 289 ? -18.944 9.036 13.983 1.00 81.62 289 CYS A N 1
ATOM 2289 C CA . CYS A 1 289 ? -19.517 7.691 14.000 1.00 81.62 289 CYS A CA 1
ATOM 2290 C C . CYS A 1 289 ? -18.567 6.600 13.473 1.00 81.62 289 CYS A C 1
ATOM 2292 O O . CYS A 1 289 ? -18.999 5.651 12.813 1.00 81.62 289 CYS A O 1
ATOM 2294 N N . TRP A 1 290 ? -17.284 6.660 13.847 1.00 88.69 290 TRP A N 1
ATOM 2295 C CA . TRP A 1 290 ? -16.269 5.670 13.451 1.00 88.69 290 TRP A CA 1
ATOM 2296 C C . TRP A 1 290 ? -16.639 4.233 13.819 1.00 88.69 290 TRP A C 1
ATOM 2298 O O . TRP A 1 290 ? -16.313 3.304 13.084 1.00 88.69 290 TRP A O 1
ATOM 2308 N N . LYS A 1 291 ? -17.391 4.032 14.909 1.00 89.00 291 LYS A N 1
ATOM 2309 C CA . LYS A 1 291 ? -17.941 2.714 15.262 1.00 89.00 291 LYS A CA 1
ATOM 2310 C C . LYS A 1 291 ? -18.840 2.146 14.161 1.00 89.00 291 LYS A C 1
ATOM 2312 O O . LYS A 1 291 ? -18.751 0.966 13.840 1.00 89.00 291 LYS A O 1
ATOM 2317 N N . HIS A 1 292 ? -19.711 2.978 13.588 1.00 87.25 292 HIS A N 1
ATOM 2318 C CA . HIS A 1 292 ? -20.619 2.545 12.532 1.00 87.25 292 HIS A CA 1
ATOM 2319 C C . HIS A 1 292 ? -19.840 2.169 11.270 1.00 87.25 292 HIS A C 1
ATOM 2321 O O . HIS A 1 292 ? -20.086 1.111 10.691 1.00 87.25 292 HIS A O 1
ATOM 2327 N N . LEU A 1 293 ? -18.854 2.991 10.892 1.00 89.88 293 LEU A N 1
ATOM 2328 C CA . LEU A 1 293 ? -17.948 2.677 9.791 1.00 89.88 293 LEU A CA 1
ATOM 2329 C C . LEU A 1 293 ? -17.202 1.359 10.040 1.00 89.88 293 LEU A C 1
ATOM 2331 O O . LEU A 1 293 ? -17.183 0.498 9.164 1.00 89.88 293 LEU A O 1
ATOM 2335 N N . PHE A 1 294 ? -16.651 1.173 11.242 1.00 92.25 294 PHE A N 1
ATOM 2336 C CA . PHE A 1 294 ? -15.976 -0.058 11.644 1.00 92.25 294 PHE A CA 1
ATOM 2337 C C . PHE A 1 294 ? -16.876 -1.280 11.446 1.00 92.25 294 PHE A C 1
ATOM 2339 O O . PHE A 1 294 ? -16.483 -2.219 10.757 1.00 92.25 294 PHE A O 1
ATOM 2346 N N . ASP A 1 295 ? -18.097 -1.264 11.987 1.00 91.25 295 ASP A N 1
ATOM 2347 C CA . ASP A 1 295 ? -19.030 -2.391 11.875 1.00 91.25 295 ASP A CA 1
ATOM 2348 C C . ASP A 1 295 ? -19.373 -2.693 10.402 1.00 91.25 295 ASP A C 1
ATOM 2350 O O . ASP A 1 295 ? -19.407 -3.853 9.979 1.00 91.25 295 ASP A O 1
ATOM 2354 N N . ARG A 1 296 ? -19.561 -1.644 9.589 1.00 91.81 296 ARG A N 1
ATOM 2355 C CA . ARG A 1 296 ? -19.861 -1.743 8.155 1.00 91.81 296 ARG A CA 1
ATOM 2356 C C . ARG A 1 296 ? -18.703 -2.308 7.334 1.00 91.81 296 ARG A C 1
ATOM 2358 O O . ARG A 1 296 ? -18.941 -3.178 6.497 1.00 91.81 296 ARG A O 1
ATOM 2365 N N . VAL A 1 297 ? -17.479 -1.833 7.557 1.00 93.12 297 VAL A N 1
ATOM 2366 C CA . VAL A 1 297 ? -16.267 -2.318 6.873 1.00 93.12 297 VAL A CA 1
ATOM 2367 C C . VAL A 1 297 ? -15.959 -3.748 7.309 1.00 93.12 297 VAL A C 1
ATOM 2369 O O . VAL A 1 297 ? -15.699 -4.618 6.477 1.00 93.12 297 VAL A O 1
ATOM 2372 N N . ARG A 1 298 ? -16.093 -4.039 8.606 1.00 93.88 298 ARG A N 1
ATOM 2373 C CA . ARG A 1 298 ? -15.924 -5.385 9.156 1.00 93.88 298 ARG A CA 1
ATOM 2374 C C . ARG A 1 298 ? -16.880 -6.397 8.529 1.00 93.88 298 ARG A C 1
ATOM 2376 O O . ARG A 1 298 ? -16.479 -7.539 8.309 1.00 93.88 298 ARG A O 1
ATOM 2383 N N . ALA A 1 299 ? -18.112 -5.999 8.213 1.00 93.75 299 ALA A N 1
ATOM 2384 C CA . ALA A 1 299 ? -19.087 -6.869 7.557 1.00 93.75 299 ALA A CA 1
ATOM 2385 C C . ALA A 1 299 ? -18.680 -7.275 6.128 1.00 93.75 299 ALA A C 1
ATOM 2387 O O . ALA A 1 299 ? -19.081 -8.339 5.663 1.00 93.75 299 ALA A O 1
ATOM 2388 N N . ILE A 1 300 ? -17.874 -6.461 5.438 1.00 93.25 300 ILE A N 1
ATOM 2389 C CA . ILE A 1 300 ? -17.449 -6.714 4.052 1.00 93.25 300 ILE A CA 1
ATOM 2390 C C . ILE A 1 300 ? -15.980 -7.136 3.921 1.00 93.25 300 ILE A C 1
ATOM 2392 O O . ILE A 1 300 ? -15.532 -7.425 2.818 1.00 93.25 300 ILE A O 1
ATOM 2396 N N . GLN A 1 301 ? -15.229 -7.230 5.022 1.00 92.06 301 GLN A N 1
ATOM 2397 C CA . GLN A 1 301 ? -13.784 -7.515 5.013 1.00 92.06 301 GLN A CA 1
ATOM 2398 C C . GLN A 1 301 ? -13.384 -8.800 4.259 1.00 92.06 301 GLN A C 1
ATOM 2400 O O . GLN A 1 301 ? -12.249 -8.918 3.808 1.00 92.06 301 GLN A O 1
ATOM 2405 N N . GLY A 1 302 ? -14.301 -9.768 4.141 1.00 91.00 302 GLY A N 1
ATOM 2406 C CA . GLY A 1 302 ? -14.088 -11.025 3.417 1.00 91.00 302 GLY A CA 1
ATOM 2407 C C . GLY A 1 302 ? -14.292 -10.927 1.902 1.00 91.00 302 GLY A C 1
ATOM 2408 O O . GLY A 1 302 ? -14.081 -11.912 1.200 1.00 91.00 302 GLY A O 1
ATOM 2409 N N . GLN A 1 303 ? -14.713 -9.773 1.376 1.00 91.81 303 GLN A N 1
ATOM 2410 C CA . GLN A 1 303 ? -14.882 -9.589 -0.062 1.00 91.81 303 GLN A CA 1
ATOM 2411 C C . GLN A 1 303 ? -13.529 -9.688 -0.785 1.00 91.81 303 GLN A C 1
ATOM 2413 O O . GLN A 1 303 ? -12.562 -9.066 -0.338 1.00 91.81 303 GLN A O 1
ATOM 2418 N N . PRO A 1 304 ? -13.443 -10.389 -1.932 1.00 90.69 304 PRO A N 1
ATOM 2419 C CA . PRO A 1 304 ? -12.172 -10.640 -2.616 1.00 90.69 304 PRO A CA 1
ATOM 2420 C C . PRO A 1 304 ? -11.337 -9.385 -2.906 1.00 90.69 304 PRO A C 1
ATOM 2422 O O . PRO A 1 304 ? -10.121 -9.410 -2.729 1.00 90.69 304 PRO A O 1
ATOM 2425 N N . ALA A 1 305 ? -11.979 -8.275 -3.289 1.00 90.94 305 ALA A N 1
ATOM 2426 C CA . ALA A 1 305 ? -11.296 -7.005 -3.529 1.00 90.94 305 ALA A CA 1
ATOM 2427 C C . ALA A 1 305 ? -10.626 -6.463 -2.254 1.00 90.94 305 ALA A C 1
ATOM 2429 O O . ALA A 1 305 ? -9.475 -6.041 -2.295 1.00 90.94 305 ALA A O 1
ATOM 2430 N N . LEU A 1 306 ? -11.324 -6.500 -1.110 1.00 92.50 306 LEU A N 1
ATOM 2431 C CA . LEU A 1 306 ? -10.787 -6.062 0.187 1.00 92.50 306 LEU A CA 1
ATOM 2432 C C . LEU A 1 306 ? -9.684 -6.987 0.695 1.00 92.50 306 LEU A C 1
ATOM 2434 O O . LEU A 1 306 ? -8.667 -6.503 1.185 1.00 92.50 306 LEU A O 1
ATOM 2438 N N . VAL A 1 307 ? -9.838 -8.298 0.513 1.00 92.62 307 VAL A N 1
ATOM 2439 C CA . VAL A 1 307 ? -8.795 -9.278 0.841 1.00 92.62 307 VAL A CA 1
ATOM 2440 C C . VAL A 1 307 ? -7.529 -9.011 0.023 1.00 92.62 307 VAL A C 1
ATOM 2442 O O . VAL A 1 307 ? -6.441 -8.910 0.595 1.00 92.62 307 VAL A O 1
ATOM 2445 N N . ASN A 1 308 ? -7.657 -8.820 -1.296 1.00 92.75 308 ASN A N 1
ATOM 2446 C CA . ASN A 1 308 ? -6.515 -8.513 -2.158 1.00 92.75 308 ASN A CA 1
ATOM 2447 C C . ASN A 1 308 ? -5.882 -7.161 -1.799 1.00 92.75 308 ASN A C 1
ATOM 2449 O O . ASN A 1 308 ? -4.665 -7.059 -1.675 1.00 92.75 308 ASN A O 1
ATOM 2453 N N . ARG A 1 309 ? -6.701 -6.134 -1.553 1.00 94.62 309 ARG A N 1
ATOM 2454 C CA . ARG A 1 309 ? -6.232 -4.812 -1.129 1.00 94.62 309 ARG A CA 1
ATOM 2455 C C . ARG A 1 309 ? -5.464 -4.869 0.190 1.00 94.62 309 ARG A C 1
ATOM 2457 O O . ARG A 1 309 ? -4.375 -4.314 0.273 1.00 94.62 309 ARG A O 1
ATOM 2464 N N . LYS A 1 310 ? -5.985 -5.578 1.197 1.00 95.06 310 LYS A N 1
ATOM 2465 C CA . LYS A 1 310 ? -5.314 -5.787 2.490 1.00 95.06 310 LYS A CA 1
ATOM 2466 C C . LYS A 1 310 ? -3.976 -6.506 2.322 1.00 95.06 310 LYS A C 1
ATOM 2468 O O . LYS A 1 310 ? -3.012 -6.145 2.992 1.00 95.06 310 LYS A O 1
ATOM 2473 N N . ARG A 1 311 ? -3.902 -7.499 1.429 1.00 94.69 311 ARG A N 1
ATOM 2474 C CA . ARG A 1 311 ? -2.649 -8.190 1.086 1.00 94.69 311 ARG A CA 1
ATOM 2475 C C . ARG A 1 311 ? -1.627 -7.221 0.491 1.00 94.69 311 ARG A C 1
ATOM 2477 O O . ARG A 1 311 ? -0.523 -7.126 1.013 1.00 94.69 311 ARG A O 1
ATOM 2484 N N . ILE A 1 312 ? -2.009 -6.475 -0.549 1.00 96.31 312 ILE A N 1
ATOM 2485 C CA . ILE A 1 312 ? -1.124 -5.509 -1.221 1.00 96.31 312 ILE A CA 1
ATOM 2486 C C . ILE A 1 312 ? -0.676 -4.412 -0.248 1.00 96.31 312 ILE A C 1
ATOM 2488 O O . ILE A 1 312 ? 0.493 -4.055 -0.248 1.00 96.31 312 ILE A O 1
ATOM 2492 N N . TRP A 1 313 ? -1.570 -3.927 0.618 1.00 97.25 313 TRP A N 1
ATOM 2493 C CA . TRP A 1 313 ? -1.238 -2.939 1.647 1.00 97.25 313 TRP A CA 1
ATOM 2494 C C . TRP A 1 313 ? -0.142 -3.428 2.598 1.00 97.25 313 TRP A C 1
ATOM 2496 O O . TRP A 1 313 ? 0.816 -2.708 2.840 1.00 97.25 313 TRP A O 1
ATOM 2506 N N . LYS A 1 314 ? -0.239 -4.664 3.105 1.00 95.81 314 LYS A N 1
ATOM 2507 C CA . LYS A 1 314 ? 0.801 -5.232 3.981 1.00 95.81 314 LYS A CA 1
ATOM 2508 C C . LYS A 1 314 ? 2.158 -5.333 3.283 1.00 95.81 314 LYS A C 1
ATOM 2510 O O . LYS A 1 314 ? 3.170 -5.010 3.893 1.00 95.81 314 LYS A O 1
ATOM 2515 N N . LEU A 1 315 ? 2.160 -5.764 2.020 1.00 96.56 315 LEU A N 1
ATOM 2516 C CA . LEU A 1 315 ? 3.374 -5.818 1.201 1.00 96.56 315 LEU A CA 1
ATOM 2517 C C . LEU A 1 315 ? 3.945 -4.411 0.982 1.00 96.56 315 LEU A C 1
ATOM 2519 O O . LEU A 1 315 ? 5.153 -4.225 1.055 1.00 96.56 315 LEU A O 1
ATOM 2523 N N . ALA A 1 316 ? 3.077 -3.416 0.777 1.00 97.44 316 ALA A N 1
ATOM 2524 C CA . ALA A 1 316 ? 3.484 -2.027 0.611 1.00 97.44 316 ALA A CA 1
ATOM 2525 C C . ALA A 1 316 ? 4.137 -1.479 1.878 1.00 97.44 316 ALA A C 1
ATOM 2527 O O . 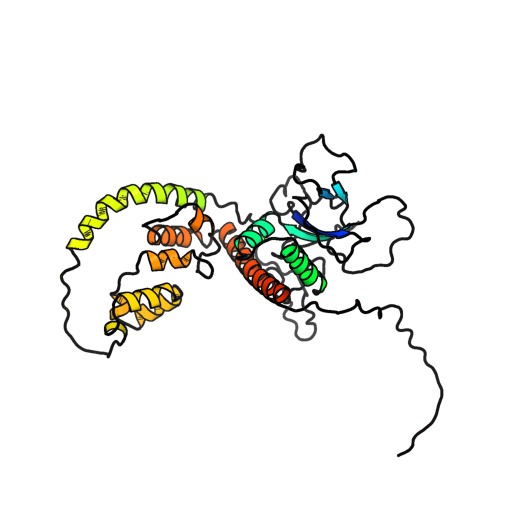ALA A 1 316 ? 5.209 -0.906 1.774 1.00 97.44 316 ALA A O 1
ATOM 2528 N N . CYS A 1 317 ? 3.554 -1.712 3.059 1.00 96.19 317 CYS A N 1
ATOM 2529 C CA . CYS A 1 317 ? 4.169 -1.310 4.325 1.00 96.19 317 CYS A CA 1
ATOM 2530 C C . CYS A 1 317 ? 5.566 -1.920 4.501 1.00 96.19 317 CYS A C 1
ATOM 2532 O O . CYS A 1 317 ? 6.503 -1.188 4.786 1.00 96.19 317 CYS A O 1
ATOM 2534 N N . GLY A 1 318 ? 5.728 -3.225 4.250 1.00 95.62 318 GLY A N 1
ATOM 2535 C CA . GLY A 1 318 ? 7.045 -3.865 4.345 1.00 95.62 318 GLY A CA 1
ATOM 2536 C C . GLY A 1 318 ? 8.063 -3.293 3.352 1.00 95.62 318 GLY A C 1
ATOM 2537 O O . GLY A 1 318 ? 9.226 -3.111 3.696 1.00 95.62 318 GLY A O 1
ATOM 2538 N N . LEU A 1 319 ? 7.632 -2.956 2.133 1.00 96.31 319 LEU A N 1
ATOM 2539 C CA . LEU A 1 319 ? 8.494 -2.296 1.153 1.00 96.31 319 LEU A CA 1
ATOM 2540 C C . LEU A 1 319 ? 8.832 -0.851 1.557 1.00 96.31 319 LEU A C 1
ATOM 2542 O O . LEU A 1 319 ? 9.966 -0.429 1.357 1.00 96.31 319 LEU A O 1
ATOM 2546 N N . CYS A 1 320 ? 7.893 -0.110 2.151 1.00 96.62 320 CYS A N 1
ATOM 2547 C CA . CYS A 1 320 ? 8.155 1.216 2.716 1.00 96.62 320 CYS A CA 1
ATOM 2548 C C . CYS A 1 320 ? 9.250 1.155 3.787 1.00 96.62 320 CYS A C 1
ATOM 2550 O O . CYS A 1 320 ? 10.179 1.953 3.728 1.00 96.62 320 CYS A O 1
ATOM 2552 N N . ASP A 1 321 ? 9.194 0.172 4.693 1.00 95.12 321 ASP A N 1
ATOM 2553 C CA . ASP A 1 321 ? 10.222 -0.015 5.724 1.00 95.12 321 ASP A CA 1
ATOM 2554 C C . ASP A 1 321 ? 11.609 -0.250 5.091 1.00 95.12 321 ASP A C 1
ATOM 2556 O O . ASP A 1 321 ? 12.608 0.325 5.529 1.00 95.12 321 ASP A O 1
ATOM 2560 N N . LEU A 1 322 ? 11.684 -1.055 4.019 1.00 94.75 322 LEU A N 1
ATOM 2561 C CA . LEU A 1 322 ? 12.925 -1.273 3.262 1.00 94.75 322 LEU A CA 1
ATOM 2562 C C . LEU A 1 322 ? 13.443 0.014 2.604 1.00 94.75 322 LEU A C 1
ATOM 2564 O O . LEU A 1 322 ? 14.649 0.268 2.622 1.00 94.75 322 LEU A O 1
ATOM 2568 N N . ILE A 1 323 ? 12.549 0.826 2.037 1.00 95.56 323 ILE A N 1
ATOM 2569 C CA . ILE A 1 323 ? 12.902 2.107 1.413 1.00 95.56 323 ILE A CA 1
ATOM 2570 C C . ILE A 1 323 ? 13.431 3.084 2.463 1.00 95.56 323 ILE A C 1
ATOM 2572 O O . ILE A 1 323 ? 14.486 3.676 2.250 1.00 95.56 323 ILE A O 1
ATOM 2576 N N . ASP A 1 324 ? 12.765 3.211 3.610 1.00 95.31 324 ASP A N 1
ATOM 2577 C CA . ASP A 1 324 ? 13.215 4.093 4.690 1.00 95.31 324 ASP A CA 1
ATOM 2578 C C . ASP A 1 324 ? 14.585 3.666 5.226 1.00 95.31 324 ASP A C 1
ATOM 2580 O O . ASP A 1 324 ? 15.475 4.503 5.398 1.00 95.31 324 ASP A O 1
ATOM 2584 N N . MET A 1 325 ? 14.812 2.359 5.397 1.00 93.25 325 MET A N 1
ATOM 2585 C CA . MET A 1 325 ? 16.134 1.836 5.747 1.00 93.25 325 MET A CA 1
ATOM 2586 C C . MET A 1 325 ? 17.183 2.166 4.681 1.00 93.25 325 MET A C 1
ATOM 2588 O O . MET A 1 325 ? 18.303 2.555 5.023 1.00 93.25 325 MET A O 1
ATOM 2592 N N . ARG A 1 326 ? 16.842 2.055 3.391 1.00 91.31 326 ARG A N 1
ATOM 2593 C CA . ARG A 1 326 ? 17.763 2.382 2.295 1.00 91.31 326 ARG A CA 1
ATOM 2594 C C . ARG A 1 326 ? 18.103 3.870 2.253 1.00 91.31 326 ARG A C 1
ATOM 2596 O O . ARG A 1 326 ? 19.276 4.193 2.065 1.00 91.31 326 ARG A O 1
ATOM 2603 N N . LEU A 1 327 ? 17.116 4.745 2.445 1.00 92.81 327 LEU A N 1
ATOM 2604 C CA . LEU A 1 327 ? 17.279 6.202 2.464 1.00 92.81 327 LEU A CA 1
ATOM 2605 C C . LEU A 1 327 ? 18.070 6.688 3.685 1.00 92.81 327 LEU A C 1
ATOM 2607 O O . LEU A 1 327 ? 18.816 7.659 3.582 1.00 92.81 327 LEU A O 1
ATOM 2611 N N . ALA A 1 328 ? 17.929 6.012 4.828 1.00 91.94 328 ALA A N 1
ATOM 2612 C CA . ALA A 1 328 ? 18.708 6.293 6.033 1.00 91.94 328 ALA A CA 1
ATOM 2613 C C . ALA A 1 328 ? 20.146 5.746 5.965 1.00 91.94 328 ALA A C 1
ATOM 2615 O O . ALA A 1 328 ? 21.020 6.203 6.704 1.00 91.94 328 ALA A O 1
ATOM 2616 N N . SER A 1 329 ? 20.398 4.760 5.101 1.00 85.44 329 SER A N 1
ATOM 2617 C CA . SER A 1 329 ? 21.718 4.153 4.937 1.00 85.44 329 SER A CA 1
ATOM 2618 C C . SER A 1 329 ? 22.664 5.063 4.152 1.00 85.44 329 SER A C 1
ATOM 2620 O O . SER A 1 329 ? 22.270 5.737 3.199 1.00 85.44 329 SER A O 1
ATOM 2622 N N . SER A 1 330 ? 23.950 5.037 4.507 1.00 73.50 330 SER A N 1
ATOM 2623 C CA . SER A 1 330 ? 24.995 5.655 3.691 1.00 73.50 330 SER A CA 1
ATOM 2624 C C . SER A 1 330 ? 25.063 5.011 2.300 1.00 73.50 330 SER A C 1
ATOM 2626 O O . SER A 1 330 ? 24.565 3.906 2.072 1.00 73.50 330 SER A O 1
ATOM 2628 N N . VAL A 1 331 ? 25.665 5.714 1.337 1.00 67.31 331 VAL A N 1
ATOM 2629 C CA . VAL A 1 331 ? 25.862 5.194 -0.022 1.00 67.31 331 VAL A CA 1
ATOM 2630 C C . VAL A 1 331 ? 26.634 3.876 0.053 1.00 67.31 331 VAL A C 1
ATOM 2632 O O . VAL A 1 331 ? 27.753 3.825 0.566 1.00 67.31 331 VAL A O 1
ATOM 2635 N N . CYS A 1 332 ? 26.033 2.798 -0.446 1.00 56.44 332 CYS A N 1
ATOM 2636 C CA . CYS A 1 332 ? 26.719 1.525 -0.579 1.00 56.44 332 CYS A CA 1
ATOM 2637 C C . CYS A 1 332 ? 27.690 1.625 -1.762 1.00 56.44 332 CYS A C 1
ATOM 2639 O O . CYS A 1 332 ? 27.265 1.612 -2.910 1.00 56.44 332 CYS A O 1
ATOM 2641 N N . TYR A 1 333 ? 28.996 1.688 -1.496 1.00 53.78 333 TYR A N 1
ATOM 2642 C CA . TYR A 1 333 ? 30.059 1.685 -2.517 1.00 53.78 333 TYR A CA 1
ATOM 2643 C C . TYR A 1 333 ? 30.278 0.306 -3.167 1.00 53.78 333 TYR A C 1
ATOM 2645 O O . TYR A 1 333 ? 31.390 -0.021 -3.580 1.00 53.78 333 TYR A O 1
ATOM 2653 N N . GLY A 1 334 ? 29.251 -0.546 -3.205 1.00 51.41 334 GLY A N 1
ATOM 2654 C CA . GLY A 1 334 ? 29.350 -1.856 -3.832 1.00 51.41 334 GLY A CA 1
ATOM 2655 C C . GLY A 1 334 ? 29.540 -1.687 -5.334 1.00 51.41 334 GLY A C 1
ATOM 2656 O O . GLY A 1 334 ? 28.588 -1.372 -6.040 1.00 51.41 334 GLY A O 1
ATOM 2657 N N . SER A 1 335 ? 30.761 -1.888 -5.826 1.00 42.41 335 SER A N 1
ATOM 2658 C CA . SER A 1 335 ? 31.009 -2.021 -7.258 1.00 42.41 335 SER A CA 1
ATOM 2659 C C . SER A 1 335 ? 30.302 -3.283 -7.766 1.00 42.41 335 SER A C 1
ATOM 2661 O O . SER A 1 335 ? 30.360 -4.309 -7.075 1.00 42.41 335 SER A O 1
ATOM 2663 N N . PRO A 1 336 ? 29.671 -3.267 -8.955 1.00 43.59 336 PRO A N 1
ATOM 2664 C CA . PRO A 1 336 ? 29.249 -4.497 -9.612 1.00 43.59 336 PRO A CA 1
ATOM 2665 C C . PRO A 1 336 ? 30.437 -5.460 -9.621 1.00 43.59 336 PRO A C 1
ATOM 2667 O O . PRO A 1 336 ? 31.532 -5.079 -10.027 1.00 43.59 336 PRO A O 1
ATOM 2670 N N . ASN A 1 337 ? 30.264 -6.680 -9.112 1.00 35.09 337 ASN A N 1
ATOM 2671 C CA . ASN A 1 337 ? 31.324 -7.678 -9.185 1.00 35.09 337 ASN A CA 1
ATOM 2672 C C . ASN A 1 337 ? 31.633 -7.927 -10.669 1.00 35.09 337 ASN A C 1
ATOM 2674 O O . ASN A 1 337 ? 30.870 -8.606 -11.351 1.00 35.09 337 ASN A O 1
ATOM 2678 N N . GLU A 1 338 ? 32.770 -7.424 -11.150 1.00 35.81 338 GLU A N 1
ATOM 2679 C CA . GLU A 1 338 ? 33.317 -7.725 -12.483 1.00 35.81 338 GLU A CA 1
ATOM 2680 C C . GLU A 1 338 ? 33.676 -9.221 -12.644 1.00 35.81 338 GLU A C 1
ATOM 2682 O O . GLU A 1 338 ? 34.028 -9.691 -13.723 1.00 35.81 338 GLU A O 1
ATOM 2687 N N . TYR A 1 339 ? 33.531 -10.025 -11.590 1.00 36.16 339 TYR A N 1
ATOM 2688 C CA . TYR A 1 339 ? 33.826 -11.452 -11.588 1.00 36.16 339 TYR A CA 1
ATOM 2689 C C . TYR A 1 339 ? 32.630 -12.299 -12.030 1.00 36.16 339 TYR A C 1
ATOM 2691 O O . TYR A 1 339 ? 32.061 -13.056 -11.244 1.00 36.16 339 TYR A O 1
ATOM 2699 N N . ASN A 1 340 ? 32.266 -12.221 -13.309 1.00 34.19 340 ASN A N 1
ATOM 2700 C CA . ASN A 1 340 ? 31.605 -13.359 -13.956 1.00 34.19 340 ASN A CA 1
ATOM 2701 C C . ASN A 1 340 ? 31.994 -13.557 -15.428 1.00 34.19 340 ASN A C 1
ATOM 2703 O O . ASN A 1 340 ? 31.245 -14.144 -16.204 1.00 34.19 340 ASN A O 1
ATOM 2707 N N . THR A 1 341 ? 33.196 -13.128 -15.814 1.00 32.19 341 THR A N 1
ATOM 2708 C CA . THR A 1 341 ? 33.834 -13.578 -17.055 1.00 32.19 341 THR A CA 1
ATOM 2709 C C . THR A 1 341 ? 34.843 -14.681 -16.738 1.00 32.19 341 THR A C 1
ATOM 2711 O O . THR A 1 341 ? 36.009 -14.423 -16.460 1.00 32.19 341 THR A O 1
ATOM 2714 N N . GLY A 1 342 ? 34.384 -15.932 -16.788 1.00 30.53 342 GLY A N 1
ATOM 2715 C CA . GLY A 1 342 ? 35.247 -17.088 -17.039 1.00 30.53 342 GLY A CA 1
ATOM 2716 C C . GLY A 1 342 ? 36.025 -17.653 -15.849 1.00 30.53 342 GLY A C 1
ATOM 2717 O O . GLY A 1 342 ? 37.243 -17.521 -15.777 1.00 30.53 342 GLY A O 1
ATOM 2718 N N . PHE A 1 343 ? 35.365 -18.468 -15.023 1.00 26.91 343 PHE A N 1
ATOM 2719 C CA . PHE A 1 343 ? 36.058 -19.543 -14.302 1.00 26.91 343 PHE A CA 1
ATOM 2720 C C . PHE A 1 343 ? 36.476 -20.626 -15.319 1.00 26.91 343 PHE A C 1
ATOM 2722 O O . PHE A 1 343 ? 35.833 -21.665 -15.472 1.00 26.91 343 PHE A O 1
ATOM 2729 N N . ARG A 1 344 ? 37.551 -20.376 -16.074 1.00 29.42 344 ARG A N 1
ATOM 2730 C CA . ARG A 1 344 ? 38.334 -21.458 -16.678 1.00 29.42 344 ARG A CA 1
ATOM 2731 C C . ARG A 1 344 ? 39.198 -22.026 -15.561 1.00 29.42 344 ARG A C 1
ATOM 2733 O O . ARG A 1 344 ? 40.150 -21.383 -15.137 1.00 29.42 344 ARG A O 1
ATOM 2740 N N . MET A 1 345 ? 38.866 -23.228 -15.090 1.00 27.47 345 MET A N 1
ATOM 2741 C CA . MET A 1 345 ? 39.822 -24.049 -14.348 1.00 27.47 345 MET A CA 1
ATOM 2742 C C . MET A 1 345 ? 41.024 -24.312 -15.261 1.00 27.47 345 MET A C 1
ATOM 2744 O O . MET A 1 345 ? 40.996 -25.208 -16.103 1.00 27.47 345 MET A O 1
ATOM 2748 N N . GLY A 1 346 ? 42.060 -23.488 -15.121 1.00 26.92 346 GLY A N 1
ATOM 2749 C CA . GLY A 1 346 ? 43.409 -23.833 -15.531 1.00 26.92 346 GLY A CA 1
ATOM 2750 C C . GLY A 1 346 ? 43.921 -24.879 -14.554 1.00 26.92 346 GLY A C 1
ATOM 2751 O O . GLY A 1 346 ? 44.235 -24.569 -13.408 1.00 26.92 346 GLY A O 1
ATOM 2752 N N . ILE A 1 347 ? 43.939 -26.132 -14.995 1.00 32.34 347 ILE A N 1
ATOM 2753 C CA . ILE A 1 347 ? 44.778 -27.156 -14.386 1.00 32.34 347 ILE A CA 1
ATOM 2754 C C . ILE A 1 347 ? 46.208 -26.750 -14.738 1.00 32.34 347 ILE A C 1
ATOM 2756 O O . ILE A 1 347 ? 46.655 -27.032 -15.845 1.00 32.34 347 ILE A O 1
ATOM 2760 N N . ASP A 1 348 ? 46.892 -26.065 -13.823 1.00 28.12 348 ASP A N 1
ATOM 2761 C CA . ASP A 1 348 ? 48.342 -25.914 -13.898 1.00 28.12 348 ASP A CA 1
ATOM 2762 C C . ASP A 1 348 ? 48.999 -26.897 -12.932 1.00 28.12 348 ASP A C 1
ATOM 2764 O O . ASP A 1 348 ? 49.023 -26.759 -11.708 1.00 28.12 348 ASP A O 1
ATOM 2768 N N . SER A 1 349 ? 49.491 -27.963 -13.545 1.00 34.72 349 SER A N 1
ATOM 2769 C CA . SER A 1 349 ? 50.343 -28.989 -12.980 1.00 34.72 349 SER A CA 1
ATOM 2770 C C . SER A 1 349 ? 51.783 -28.486 -12.869 1.00 34.72 349 SER A C 1
ATOM 2772 O O . SER A 1 349 ? 52.549 -28.623 -13.814 1.00 34.72 349 SER A O 1
ATOM 2774 N N . SER A 1 350 ? 52.147 -27.938 -11.709 1.00 30.91 350 SER A N 1
ATOM 2775 C CA . SER A 1 350 ? 53.514 -27.818 -11.154 1.00 30.91 350 SER A CA 1
ATOM 2776 C C . SER A 1 350 ? 53.401 -26.884 -9.946 1.00 30.91 350 SER A C 1
ATOM 2778 O O . SER A 1 350 ? 52.876 -25.794 -10.097 1.00 30.91 350 SER A O 1
ATOM 2780 N N . SER A 1 351 ? 53.790 -27.216 -8.721 1.00 30.19 351 SER A N 1
ATOM 2781 C CA . SER A 1 351 ? 55.130 -27.616 -8.308 1.00 30.19 351 SER A CA 1
ATOM 2782 C C . SER A 1 351 ? 55.104 -28.083 -6.842 1.00 30.19 351 SER A C 1
ATOM 2784 O O . SER A 1 351 ? 54.207 -27.769 -6.064 1.00 30.19 351 SER A O 1
ATOM 2786 N N . HIS A 1 352 ? 56.093 -28.904 -6.501 1.00 32.06 352 HIS A N 1
ATOM 2787 C CA . HIS A 1 352 ? 56.320 -29.498 -5.188 1.00 32.06 352 HIS A CA 1
ATOM 2788 C C . HIS A 1 352 ? 56.654 -28.463 -4.105 1.00 32.06 352 HIS A C 1
ATOM 2790 O O . HIS A 1 352 ? 57.339 -27.482 -4.384 1.00 32.06 352 HIS A O 1
ATOM 2796 N N . GLY A 1 353 ? 56.304 -28.770 -2.851 1.00 26.70 353 GLY A N 1
ATOM 2797 C CA . GLY A 1 353 ? 56.878 -28.089 -1.689 1.00 26.70 353 GLY A CA 1
ATOM 2798 C C . GLY A 1 353 ? 56.135 -28.329 -0.379 1.00 26.70 353 GLY A C 1
ATOM 2799 O O . GLY A 1 353 ? 55.495 -27.420 0.132 1.00 26.70 353 GLY A O 1
ATOM 2800 N N . ILE A 1 354 ? 56.237 -29.540 0.176 1.00 28.02 354 ILE A N 1
ATOM 2801 C CA . ILE A 1 354 ? 55.979 -29.792 1.602 1.00 28.02 354 ILE A CA 1
ATOM 2802 C C . ILE A 1 354 ? 57.161 -29.218 2.384 1.00 28.02 354 ILE A C 1
ATOM 2804 O O . ILE A 1 354 ? 58.280 -29.667 2.147 1.00 28.02 354 ILE A O 1
ATOM 2808 N N . VAL A 1 355 ? 56.919 -28.329 3.352 1.00 30.83 355 VAL A N 1
ATOM 2809 C CA . VAL A 1 355 ? 57.788 -28.189 4.533 1.00 30.83 355 VAL A CA 1
ATOM 2810 C C . VAL A 1 355 ? 56.928 -27.886 5.768 1.00 30.83 355 VAL A C 1
ATOM 2812 O O . VAL A 1 355 ? 56.394 -26.790 5.884 1.00 30.83 355 VAL A O 1
ATOM 2815 N N . LEU A 1 356 ? 56.831 -28.929 6.606 1.00 41.06 356 LEU A N 1
ATOM 2816 C CA . LEU A 1 356 ? 56.520 -29.057 8.045 1.00 41.06 356 LEU A CA 1
ATOM 2817 C C . LEU A 1 356 ? 55.467 -28.153 8.702 1.00 41.06 356 LEU A C 1
ATOM 2819 O O . LEU A 1 356 ? 55.749 -26.957 8.928 1.00 41.06 356 LEU A O 1
#

Organism: NCBI:txid152316

pLDDT: mean 74.9, std 20.85, range [26.7, 97.44]

Foldseek 3Di:
DPPQFAAAQQQRHTQDADDPVQPDLSQWKKWFKDWPVCRLQTDIFDIWGHHPVATKTFRDPVDDPDDPPDDDVVGIAGEAEPDQDPPPDPPPDPDDDTYMYGYIHGPLLVVLLVLLFPDDPDSLLSSLLRVLQNVFGADSNYTQPVDCSLVQQDDPPDPPPDDRRPGGPGPDPLLSDALPPCVLLVVLLVVLVVVLVVVVVCVVPVVVPPPDDDDDDDDDPQVLVVDDLVVNQVVLLPDAPVVLVVVLVVHVVSVPDDHALSSLVSLCPNVHVNVLVVCCCVSAPPRRPSVSVSVSCVVCCPPSSNVNSVSSNVSSNVSSVSSVVSSPDDDDPDDDPPPDPDPPPDPDDDDDDDDD

InterPro domains:
  IPR001810 F-box domain [PS50181] (221-267)
  IPR036047 F-box-like domain superfamily [SSF81383] (213-270)

Secondary structure (DSSP, 8-state):
------B-TTT-PBPPPP-TTT-STTTEEEEEEEESSSTT--EE---EEEETTEEEEE-STT--TT-TT---TTTEEEEEET--------TT----SS-EEEEEEEHHHHHHHHHH--S--SHHHHHHHHHHHHHSPEETTEE--SS-TTTTS-----TT---TT-------GGGGS-TT--HHHHHHHHHHHHHHHHHTTTHHHHTTS-S--------S--GGGGS-HHHHHHHHHHS-HHHHHHHHHH-HHHHHSPPPHHHHHTTTSTTSTTTT-THHHHH-TT-S-HHHHHHHHHHHTTSHHHHHHHHHHHHHHHHHHHHHHHHHSPP-------TTS---------------